Protein AF-A0AAT9IMY3-F1 (afdb_monomer)

Sequence (354 aa):
MNPATHTSHHVHSYEQMKASASAGRPRSQDSQAGRISSILRAYGRRIRPTFVGMPQAEGILPMTPVPNLRQDERMTASDCDARLVEVAAQLSVVASEKFVTARKAAVKDAEDADLAAAIAALRKPVVGAWVVNLLAAHDPRALEPAVELADEFRQAVDAGDARALAELASRRRSILKDLTDRAVALAAERGVEPSATARAAVERTLDAALRDPDAAAAVASARLLRPIEATGMDAPDLDGAVSGPFDLGSRVPEETDDLAERRAARDAARAAAEARRHAESAERELERVEERLAAARQRAVALEERLAELERERAKLGSDAETVQREVEDLSDQRTTSRDAARRARTAADRAAT

Foldseek 3Di:
DDDDDDDDDPPVVPVVVVVVPDDDDDDDDDDVLNVVVVVLVVQQPPDDDDDDDDDDDDDDDDDDDDDDPPPVPPQPPVNLQVVLLNLLLVLLQDPQVCSVVSLVVVLVVDPDPVSSVLSNPWDHADLLLNLLLLCLHPPVVLLPLLLVLQVQLVVCVVVVPPPSNVVSVVVLVVSLVVSLVVSQVSCVVVVDRDDPVSSVLNSQLSSLSSHHNLSSVQSNSSFARGRWHDDDNDRIPCVVGGTGDDDRPPPDPPPPVVVVVVVVVVVVVVVVVVVVVVVVVVVVVVVVVVVVVVVVVVVVVVVVVVVVVVVVVVVVVVVVVVVVVVVVVVVVVVVVVVVVVVVVVVVVVVVVVD

Structure (mmCIF, N/CA/C/O backbone):
data_AF-A0AAT9IMY3-F1
#
_entry.id   AF-A0AAT9IMY3-F1
#
loop_
_atom_site.group_PDB
_atom_site.id
_atom_site.type_symbol
_atom_site.label_atom_id
_atom_site.label_alt_id
_atom_site.label_comp_id
_atom_site.label_asym_id
_atom_site.label_entity_id
_atom_site.label_seq_id
_atom_site.pdbx_PDB_ins_code
_atom_site.Cartn_x
_atom_site.Cartn_y
_atom_site.Cartn_z
_atom_site.occupancy
_atom_site.B_iso_or_equiv
_atom_site.auth_seq_id
_atom_site.auth_comp_id
_atom_site.auth_asym_id
_atom_site.auth_atom_id
_atom_site.pdbx_PDB_model_num
ATOM 1 N N . MET A 1 1 ? -33.300 32.659 45.554 1.00 39.22 1 MET A N 1
ATOM 2 C CA . MET A 1 1 ? -31.942 32.735 44.977 1.00 39.22 1 MET A CA 1
ATOM 3 C C . MET A 1 1 ? -31.975 32.071 43.610 1.00 39.22 1 MET A C 1
ATOM 5 O O . MET A 1 1 ? -32.218 30.877 43.549 1.00 39.22 1 MET A O 1
ATOM 9 N N . ASN A 1 2 ? -31.815 32.847 42.541 1.00 42.19 2 ASN A N 1
ATOM 10 C CA . ASN A 1 2 ? -31.517 32.340 41.195 1.00 42.19 2 ASN A CA 1
ATOM 11 C C . ASN A 1 2 ? -29.976 32.235 41.079 1.00 42.19 2 ASN A C 1
ATOM 13 O O . ASN A 1 2 ? -29.298 32.989 41.785 1.00 42.19 2 ASN A O 1
ATOM 17 N N . PRO A 1 3 ? -29.416 31.359 40.225 1.00 45.50 3 PRO A N 1
ATOM 18 C CA . PRO A 1 3 ? -29.269 31.797 38.841 1.00 45.50 3 PRO A CA 1
ATOM 19 C C . PRO A 1 3 ? -29.499 30.716 37.775 1.00 45.50 3 PRO A C 1
ATOM 21 O O . PRO A 1 3 ? -29.096 29.560 37.885 1.00 45.50 3 PRO A O 1
ATOM 24 N N . ALA A 1 4 ? -30.103 31.193 36.692 1.00 43.97 4 ALA A N 1
ATOM 25 C CA . ALA A 1 4 ? -30.146 30.605 35.370 1.00 43.97 4 ALA A CA 1
ATOM 26 C C . ALA A 1 4 ? -28.817 30.798 34.608 1.00 43.97 4 ALA A C 1
ATOM 28 O O . ALA A 1 4 ? -27.965 31.587 35.015 1.00 43.97 4 ALA A O 1
ATOM 29 N N . THR A 1 5 ? -28.771 30.180 33.420 1.00 47.47 5 THR A N 1
ATOM 30 C CA . THR A 1 5 ? -27.878 30.389 32.256 1.00 47.47 5 THR A CA 1
ATOM 31 C C . THR A 1 5 ? -26.737 29.379 32.094 1.00 47.47 5 THR A C 1
ATOM 33 O O . THR A 1 5 ? -25.683 29.518 32.696 1.00 47.47 5 THR A O 1
ATOM 36 N N . HIS A 1 6 ? -26.936 28.391 31.210 1.00 37.84 6 HIS A N 1
ATOM 37 C CA . HIS A 1 6 ? -26.020 28.050 30.103 1.00 37.84 6 HIS A CA 1
ATOM 38 C C . HIS A 1 6 ? -26.628 26.914 29.259 1.00 37.84 6 HIS A C 1
ATOM 40 O O . HIS A 1 6 ? -26.330 25.734 29.409 1.00 37.84 6 HIS A O 1
ATOM 46 N N . THR A 1 7 ? -27.533 27.274 28.352 1.00 46.16 7 THR A N 1
ATOM 47 C CA . THR A 1 7 ? -27.992 26.394 27.268 1.00 46.16 7 THR A CA 1
ATOM 48 C C . THR A 1 7 ? -28.156 27.254 26.029 1.00 46.16 7 THR A C 1
ATOM 50 O O . THR A 1 7 ? -29.259 27.668 25.705 1.00 46.16 7 THR A O 1
ATOM 53 N N . SER A 1 8 ? -27.043 27.618 25.392 1.00 44.44 8 SER A N 1
ATOM 54 C CA . SER A 1 8 ? -27.051 28.143 24.022 1.00 44.44 8 SER A CA 1
ATOM 55 C C . SER A 1 8 ? -25.619 28.271 23.500 1.00 44.44 8 SER A C 1
ATOM 57 O O . SER A 1 8 ? -25.039 29.343 23.573 1.00 44.44 8 SER A O 1
ATOM 59 N N . HIS A 1 9 ? -24.999 27.181 23.033 1.00 40.53 9 HIS A N 1
ATOM 60 C CA . HIS A 1 9 ? -23.757 27.291 22.241 1.00 40.53 9 HIS A CA 1
ATOM 61 C C . HIS A 1 9 ? -23.480 26.116 21.285 1.00 40.53 9 HIS A C 1
ATOM 63 O O . HIS A 1 9 ? -22.360 25.970 20.803 1.00 40.53 9 HIS A O 1
ATOM 69 N N . HIS A 1 10 ? -24.477 25.283 20.958 1.00 42.88 10 HIS A N 1
ATOM 70 C CA . HIS A 1 10 ? -24.243 24.105 20.103 1.00 42.88 10 HIS A CA 1
ATOM 71 C C . HIS A 1 10 ? -25.095 23.991 18.837 1.00 42.88 10 HIS A C 1
ATOM 73 O O . HIS A 1 10 ? -24.934 23.041 18.083 1.00 42.88 10 HIS A O 1
ATOM 79 N N . VAL A 1 11 ? -25.937 24.984 18.538 1.00 42.88 11 VAL A N 1
ATOM 80 C CA . VAL A 1 11 ? -26.778 24.960 17.324 1.00 42.88 11 VAL A CA 1
ATOM 81 C C . VAL A 1 11 ? -26.262 25.911 16.232 1.00 42.88 11 VAL A C 1
ATOM 83 O O . VAL A 1 11 ? -26.587 25.745 15.063 1.00 42.88 11 VAL A O 1
ATOM 86 N N . HIS A 1 12 ? -25.372 26.855 16.557 1.00 37.91 12 HIS A N 1
ATOM 87 C CA . HIS A 1 12 ? -24.896 27.857 15.589 1.00 37.91 12 HIS A CA 1
ATOM 88 C C . HIS A 1 12 ? -23.704 27.414 14.721 1.00 37.91 12 HIS A C 1
ATOM 90 O O . HIS A 1 12 ? -23.358 28.105 13.769 1.00 37.91 12 HIS A O 1
ATOM 96 N N . SER A 1 13 ? -23.095 26.254 15.002 1.00 41.94 13 SER A N 1
ATOM 97 C CA . SER A 1 13 ? -21.952 25.749 14.218 1.00 41.94 13 SER A CA 1
ATOM 98 C C . SER A 1 13 ? -22.354 24.822 13.064 1.00 41.94 13 SER A C 1
ATOM 100 O O . SER A 1 13 ? -21.526 24.539 12.201 1.00 41.94 13 SER A O 1
ATOM 102 N N . TYR A 1 14 ? -23.603 24.343 13.026 1.00 38.88 14 TYR A N 1
ATOM 103 C CA . TYR A 1 14 ? -24.057 23.376 12.015 1.00 38.88 14 TYR A CA 1
ATOM 104 C C . TYR A 1 14 ? -24.645 24.043 10.757 1.00 38.88 14 TYR A C 1
ATOM 106 O O . TYR A 1 14 ? -24.582 23.481 9.666 1.00 38.88 14 TYR A O 1
ATOM 114 N N . GLU A 1 15 ? -25.156 25.270 10.884 1.00 35.97 15 GLU A N 1
ATOM 115 C CA . GLU A 1 15 ? -25.716 26.050 9.767 1.00 35.97 15 GLU A CA 1
ATOM 116 C C . GLU A 1 15 ? -24.623 26.739 8.927 1.00 35.97 15 GLU A C 1
ATOM 118 O O . GLU A 1 15 ? -24.754 26.841 7.708 1.00 35.97 15 GLU A O 1
ATOM 123 N N . GLN A 1 16 ? -23.481 27.106 9.527 1.00 38.62 16 GLN A N 1
ATOM 124 C CA . GLN A 1 16 ? -22.340 27.664 8.783 1.00 38.62 16 GLN A CA 1
ATOM 125 C C . GLN A 1 16 ? -21.557 26.618 7.974 1.00 38.62 16 GLN A C 1
ATOM 127 O O . GLN A 1 16 ? -20.846 26.979 7.040 1.00 38.62 16 GLN A O 1
ATOM 132 N N . MET A 1 17 ? -21.728 25.323 8.260 1.00 35.97 17 MET A N 1
ATOM 133 C CA . MET A 1 17 ? -21.052 24.248 7.522 1.00 35.97 17 MET A CA 1
ATOM 134 C C . MET A 1 17 ? -21.868 23.732 6.318 1.00 35.97 17 MET A C 1
ATOM 136 O O . MET A 1 17 ? -21.324 23.053 5.451 1.00 35.97 17 MET A O 1
ATOM 140 N N . LYS A 1 18 ? -23.157 24.098 6.205 1.00 35.50 18 LYS A N 1
ATOM 141 C CA . LYS A 1 18 ? -24.006 23.769 5.041 1.00 35.50 18 LYS A CA 1
ATOM 142 C C . LYS A 1 18 ? -23.945 24.799 3.907 1.00 35.50 18 LYS A C 1
ATOM 144 O O . LYS A 1 18 ? -24.299 24.463 2.780 1.00 35.50 18 LYS A O 1
ATOM 149 N N . ALA A 1 19 ? -23.469 26.018 4.165 1.00 33.59 19 ALA A N 1
ATOM 150 C CA . ALA A 1 19 ? -23.464 27.102 3.177 1.00 33.59 19 ALA A CA 1
ATOM 151 C C . ALA A 1 19 ? -22.246 27.114 2.226 1.00 33.59 19 ALA A C 1
ATOM 153 O O . ALA A 1 19 ? -22.271 27.830 1.229 1.00 33.59 19 ALA A O 1
ATOM 154 N N . SER A 1 20 ? -21.224 26.284 2.460 1.00 33.75 20 SER A N 1
ATOM 155 C CA . SER A 1 20 ? -20.056 26.170 1.560 1.00 33.75 20 SER A CA 1
ATOM 156 C C . SER A 1 20 ? -20.134 24.981 0.590 1.00 33.75 20 SER A C 1
ATOM 158 O O . SER A 1 20 ? -19.195 24.724 -0.155 1.00 33.75 20 SER A O 1
ATOM 160 N N . ALA A 1 21 ? -21.262 24.261 0.556 1.00 33.28 21 ALA A N 1
ATOM 161 C CA . ALA A 1 21 ? -21.459 23.054 -0.257 1.00 33.28 21 ALA A CA 1
ATOM 162 C C . ALA A 1 21 ? -22.000 23.317 -1.682 1.00 33.28 21 ALA A C 1
ATOM 164 O O . ALA A 1 21 ? -22.589 22.429 -2.296 1.00 33.28 21 ALA A O 1
ATOM 165 N N . SER A 1 22 ? -21.827 24.523 -2.231 1.00 35.91 22 SER A N 1
ATOM 166 C CA . SER A 1 22 ? -22.349 24.868 -3.560 1.00 35.91 22 SER A CA 1
ATOM 167 C C . SER A 1 22 ? -21.416 25.793 -4.339 1.00 35.91 22 SER A C 1
ATOM 169 O O . SER A 1 22 ? -21.739 26.957 -4.561 1.00 35.91 22 SER A O 1
ATOM 171 N N . ALA A 1 23 ? -20.286 25.275 -4.818 1.00 32.59 23 ALA A N 1
ATOM 172 C CA . ALA A 1 23 ? -19.635 25.804 -6.015 1.00 32.59 23 ALA A CA 1
ATOM 173 C C . ALA A 1 23 ? -18.599 24.810 -6.555 1.00 32.59 23 ALA A C 1
ATOM 175 O O . ALA A 1 23 ? -17.728 24.358 -5.824 1.00 32.59 23 ALA A O 1
ATOM 176 N N . GLY A 1 24 ? -18.677 24.524 -7.856 1.00 27.34 24 GLY A N 1
ATOM 177 C CA . GLY A 1 24 ? -17.561 23.974 -8.626 1.00 27.34 24 GLY A CA 1
ATOM 178 C C . GLY A 1 24 ? -17.546 22.456 -8.785 1.00 27.34 24 GLY A C 1
ATOM 179 O O . GLY A 1 24 ? -16.854 21.747 -8.069 1.00 27.34 24 GLY A O 1
ATOM 180 N N . ARG A 1 25 ? -18.223 21.950 -9.823 1.00 41.44 25 ARG A N 1
ATOM 181 C CA . ARG A 1 25 ? -17.754 20.734 -10.509 1.00 41.44 25 ARG A CA 1
ATOM 182 C C . ARG A 1 25 ? -16.473 21.089 -11.275 1.00 41.44 25 ARG A C 1
ATOM 184 O O . ARG A 1 25 ? -16.584 21.927 -12.171 1.00 41.44 25 ARG A O 1
ATOM 191 N N . PRO A 1 26 ? -15.332 20.406 -11.087 1.00 32.12 26 PRO A N 1
ATOM 192 C CA . PRO A 1 26 ? -14.299 20.375 -12.102 1.00 32.12 26 PRO A CA 1
ATOM 193 C C . PRO A 1 26 ? -14.524 19.152 -12.995 1.00 32.12 26 PRO A C 1
ATOM 195 O O . PRO A 1 26 ? -14.463 17.997 -12.572 1.00 32.12 26 PRO A O 1
ATOM 198 N N . ARG A 1 27 ? -14.804 19.425 -14.270 1.00 33.38 27 ARG A N 1
ATOM 199 C CA . ARG A 1 27 ? -14.45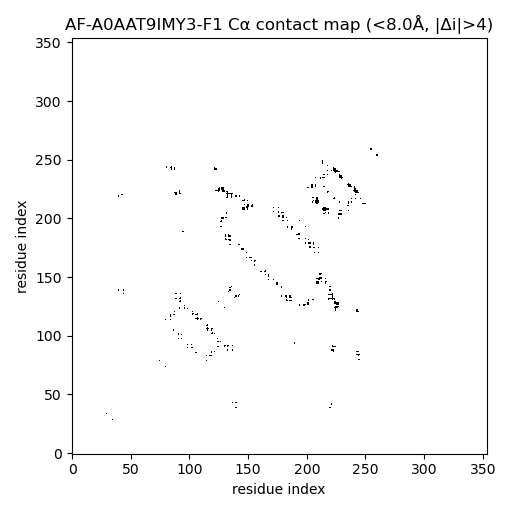0 18.518 -15.361 1.00 33.38 27 ARG A CA 1
ATOM 200 C C . ARG A 1 27 ? -12.928 18.570 -15.511 1.00 33.38 27 ARG A C 1
ATOM 202 O O . ARG A 1 27 ? -12.431 19.595 -15.950 1.00 33.38 27 ARG A O 1
ATOM 209 N N . SER A 1 28 ? -12.235 17.474 -15.238 1.00 33.75 28 SER A N 1
ATOM 210 C CA . SER A 1 28 ? -11.290 16.855 -16.181 1.00 33.75 28 SER A CA 1
ATOM 211 C C . SER A 1 28 ? -10.711 15.597 -15.535 1.00 33.75 28 SER A C 1
ATOM 213 O O . SER A 1 28 ? -9.995 15.612 -14.538 1.00 33.75 28 SER A O 1
ATOM 215 N N . GLN A 1 29 ? -11.103 14.458 -16.093 1.00 36.66 29 GLN A N 1
ATOM 216 C CA . GLN A 1 29 ? -10.396 13.209 -15.890 1.00 36.66 29 GLN A CA 1
ATOM 217 C C . GLN A 1 29 ? -9.099 13.302 -16.690 1.00 36.66 29 GLN A C 1
ATOM 219 O O . GLN A 1 29 ? -9.157 13.213 -17.905 1.00 36.66 29 GLN A O 1
ATOM 224 N N . ASP A 1 30 ? -7.961 13.463 -16.020 1.00 37.22 30 ASP A N 1
ATOM 225 C CA . ASP A 1 30 ? -6.671 12.993 -16.535 1.00 37.22 30 ASP A CA 1
ATOM 226 C C . ASP A 1 30 ? -5.782 12.560 -15.357 1.00 37.22 30 ASP A C 1
ATOM 228 O O . ASP A 1 30 ? -5.052 13.321 -14.710 1.00 37.22 30 ASP A O 1
ATOM 232 N N . SER A 1 31 ? -5.937 11.278 -15.016 1.00 36.94 31 SER A N 1
ATOM 233 C CA . SER A 1 31 ? -5.169 10.572 -13.990 1.00 36.94 31 SER A CA 1
ATOM 234 C C . SER A 1 31 ? -3.700 10.462 -14.410 1.00 36.94 31 SER A C 1
ATOM 236 O O . SER A 1 31 ? -3.398 10.297 -15.585 1.00 36.94 31 SER A O 1
ATOM 238 N N . GLN A 1 32 ? -2.767 10.509 -13.459 1.00 34.81 32 GLN A N 1
ATOM 239 C CA . GLN A 1 32 ? -1.326 10.292 -13.686 1.00 34.81 32 GLN A CA 1
ATOM 240 C C . GLN A 1 32 ? -1.020 8.874 -14.197 1.00 34.81 32 GLN A C 1
ATOM 242 O O . GLN A 1 32 ? -0.079 8.684 -14.964 1.00 34.81 32 GLN A O 1
ATOM 247 N N . ALA A 1 33 ? -1.895 7.909 -13.886 1.00 31.69 33 ALA A N 1
ATOM 248 C CA . ALA A 1 33 ? -1.920 6.606 -14.548 1.00 31.69 33 ALA A CA 1
ATOM 249 C C . ALA A 1 33 ? -2.148 6.755 -16.061 1.00 31.69 33 ALA A C 1
ATOM 251 O O . ALA A 1 33 ? -1.599 6.000 -16.844 1.00 31.69 33 ALA A O 1
ATOM 252 N N . GLY A 1 34 ? -2.877 7.789 -16.488 1.00 29.91 34 GLY A N 1
ATOM 253 C CA . GLY A 1 34 ? -3.024 8.225 -17.874 1.00 29.91 34 GLY A CA 1
ATOM 254 C C . GLY A 1 34 ? -1.784 8.899 -18.467 1.00 29.91 34 GLY A C 1
ATOM 255 O O . GLY A 1 34 ? -1.684 8.905 -19.684 1.00 29.91 34 GLY A O 1
ATOM 256 N N . ARG A 1 35 ? -0.827 9.393 -17.659 1.00 38.12 35 ARG A N 1
ATOM 257 C CA . ARG A 1 35 ? 0.447 9.988 -18.122 1.00 38.12 35 ARG A CA 1
ATOM 258 C C . ARG A 1 35 ? 1.588 8.970 -18.218 1.00 38.12 35 ARG A C 1
ATOM 260 O O . ARG A 1 35 ? 2.345 8.997 -19.173 1.00 38.12 35 ARG A O 1
ATOM 267 N N . ILE A 1 36 ? 1.667 7.990 -17.320 1.00 41.28 36 ILE A N 1
ATOM 268 C CA . ILE A 1 36 ? 2.566 6.838 -17.525 1.00 41.28 36 ILE A CA 1
ATOM 269 C C . ILE A 1 36 ? 1.965 5.885 -18.568 1.00 41.28 36 ILE A C 1
ATOM 271 O O . ILE A 1 36 ? 2.673 5.412 -19.452 1.00 41.28 36 ILE A O 1
ATOM 275 N N . SER A 1 37 ? 0.636 5.715 -18.583 1.00 35.47 37 SER A N 1
ATOM 276 C CA . SER A 1 37 ? -0.059 5.113 -19.726 1.00 35.47 37 SER A CA 1
ATOM 277 C C . SER A 1 37 ? 0.046 5.995 -20.973 1.00 35.47 37 SER A C 1
ATOM 279 O O . SER A 1 37 ? -0.038 5.436 -22.054 1.00 35.47 37 SER A O 1
ATOM 281 N N . SER A 1 38 ? 0.277 7.318 -20.898 1.00 35.28 38 SER A N 1
ATOM 282 C CA . SER A 1 38 ? 0.595 8.127 -22.089 1.00 35.28 38 SER A CA 1
ATOM 283 C C . SER A 1 38 ? 2.041 7.953 -22.526 1.00 35.28 38 SER A C 1
ATOM 285 O O . SER A 1 38 ? 2.253 7.904 -23.725 1.00 35.28 38 SER A O 1
ATOM 287 N N . ILE A 1 39 ? 3.002 7.752 -21.620 1.00 43.19 39 ILE A N 1
ATOM 288 C CA . ILE A 1 39 ? 4.382 7.356 -21.945 1.00 43.19 39 ILE A CA 1
ATOM 289 C C . ILE A 1 39 ? 4.361 5.979 -22.632 1.00 43.19 39 ILE A C 1
ATOM 291 O O . ILE A 1 39 ? 4.788 5.852 -23.776 1.00 43.19 39 ILE A O 1
ATOM 295 N N . LEU A 1 40 ? 3.718 4.969 -22.037 1.00 42.22 40 LEU A N 1
ATOM 296 C CA . LEU A 1 40 ? 3.563 3.638 -22.643 1.00 42.22 40 LEU A CA 1
ATOM 297 C C . LEU A 1 40 ? 2.720 3.659 -23.942 1.00 42.22 40 LEU A C 1
ATOM 299 O O . LEU A 1 40 ? 2.978 2.887 -24.865 1.00 42.22 40 LEU A O 1
ATOM 303 N N . ARG A 1 41 ? 1.738 4.567 -24.079 1.00 41.41 41 ARG A N 1
ATOM 304 C CA . ARG A 1 41 ? 0.896 4.728 -25.289 1.00 41.41 41 ARG A CA 1
ATOM 305 C C . ARG A 1 41 ? 1.549 5.591 -26.372 1.00 41.41 41 ARG A C 1
ATOM 307 O O . ARG A 1 41 ? 1.228 5.385 -27.542 1.00 41.41 41 ARG A O 1
ATOM 314 N N . ALA A 1 42 ? 2.457 6.497 -26.011 1.00 41.81 42 ALA A N 1
ATOM 315 C CA . ALA A 1 42 ? 3.281 7.281 -26.928 1.00 41.81 42 ALA A CA 1
ATOM 316 C C . ALA A 1 42 ? 4.376 6.409 -27.553 1.00 41.81 42 ALA A C 1
ATOM 318 O O . ALA A 1 42 ? 4.591 6.497 -28.759 1.00 41.81 42 ALA A O 1
ATOM 319 N N . TYR A 1 43 ? 4.977 5.493 -26.783 1.00 44.25 43 TYR A N 1
ATOM 320 C CA . TYR A 1 43 ? 6.029 4.602 -27.285 1.00 44.25 43 TYR A CA 1
ATOM 321 C C . TYR A 1 43 ? 5.505 3.282 -27.893 1.00 44.25 43 TYR A C 1
ATOM 323 O O . TYR A 1 43 ? 6.144 2.722 -28.779 1.00 44.25 43 TYR A O 1
ATOM 331 N N . GLY A 1 44 ? 4.309 2.805 -27.516 1.00 36.81 44 GLY A N 1
ATOM 332 C CA . GLY A 1 44 ? 3.759 1.524 -27.994 1.00 36.81 44 GLY A CA 1
ATOM 333 C C . GLY A 1 44 ? 2.935 1.548 -29.296 1.00 36.81 44 GLY A C 1
ATOM 334 O O . GLY A 1 44 ? 2.596 0.485 -29.814 1.00 36.81 44 GLY A O 1
ATOM 335 N N . ARG A 1 45 ? 2.559 2.715 -29.851 1.00 35.06 45 ARG A N 1
ATOM 336 C CA . ARG A 1 45 ? 1.619 2.785 -31.002 1.00 35.06 45 ARG A CA 1
ATOM 337 C C . ARG A 1 45 ? 2.237 2.960 -32.391 1.00 35.06 45 ARG A C 1
ATOM 339 O O . ARG A 1 45 ? 1.479 2.980 -33.362 1.00 35.06 45 ARG A O 1
ATOM 346 N N . ARG A 1 46 ? 3.561 3.055 -32.533 1.00 36.47 46 ARG A N 1
ATOM 347 C CA . ARG A 1 46 ? 4.183 3.380 -33.832 1.00 36.47 46 ARG A CA 1
ATOM 348 C C . ARG A 1 46 ? 5.357 2.475 -34.220 1.00 36.47 46 ARG A C 1
ATOM 350 O O . ARG A 1 46 ? 6.331 2.936 -34.791 1.00 36.47 46 ARG A O 1
ATOM 357 N N . ILE A 1 47 ? 5.242 1.168 -33.987 1.00 36.38 47 ILE A N 1
ATOM 358 C CA . ILE A 1 47 ? 6.114 0.181 -34.644 1.00 36.38 47 ILE A CA 1
ATOM 359 C C . ILE A 1 47 ? 5.231 -0.776 -35.449 1.00 36.38 47 ILE A C 1
ATOM 361 O O . ILE A 1 47 ? 4.842 -1.848 -34.997 1.00 36.38 47 ILE A O 1
ATOM 365 N N . ARG A 1 48 ? 4.860 -0.349 -36.661 1.00 26.77 48 ARG A N 1
ATOM 366 C CA . ARG A 1 48 ? 4.411 -1.248 -37.733 1.00 26.77 48 ARG A CA 1
ATOM 367 C C . ARG A 1 48 ? 5.494 -1.252 -38.811 1.00 26.77 48 ARG A C 1
ATOM 369 O O . ARG A 1 48 ? 5.843 -0.168 -39.272 1.00 26.77 48 ARG A O 1
ATOM 376 N N . PRO A 1 49 ? 5.995 -2.410 -39.263 1.00 29.61 49 PRO A N 1
ATOM 377 C CA . PRO A 1 49 ? 6.832 -2.448 -40.448 1.00 29.61 49 PRO A CA 1
ATOM 378 C C . PRO A 1 49 ? 5.919 -2.324 -41.674 1.00 29.61 49 PRO A C 1
ATOM 380 O O . PRO A 1 49 ? 5.188 -3.255 -42.009 1.00 29.61 49 PRO A O 1
ATOM 383 N N . THR A 1 50 ? 5.910 -1.168 -42.336 1.00 31.84 50 THR A N 1
ATOM 384 C CA . THR A 1 50 ? 5.335 -1.054 -43.682 1.00 31.84 50 THR A CA 1
ATOM 385 C C . THR A 1 50 ? 6.363 -1.519 -44.702 1.00 31.84 50 THR A C 1
ATOM 387 O O . THR A 1 50 ? 7.362 -0.851 -44.951 1.00 31.84 50 THR A O 1
ATOM 390 N N . PHE A 1 51 ? 6.089 -2.676 -45.293 1.00 30.67 51 PHE A N 1
ATOM 391 C CA . PHE A 1 51 ? 6.654 -3.125 -46.558 1.00 30.67 51 PHE A CA 1
ATOM 392 C C . PHE A 1 51 ? 5.547 -3.064 -47.626 1.00 30.67 51 PHE A C 1
ATOM 394 O O . PHE A 1 51 ? 4.381 -3.254 -47.280 1.00 30.67 51 PHE A O 1
ATOM 401 N N . VAL A 1 52 ? 5.954 -2.864 -48.890 1.00 31.73 52 VAL A N 1
ATOM 402 C CA . VAL A 1 52 ? 5.226 -2.980 -50.182 1.00 31.73 52 VAL A CA 1
ATOM 403 C C . VAL A 1 52 ? 5.073 -1.663 -50.977 1.00 31.73 52 VAL A C 1
ATOM 405 O O . VAL A 1 52 ? 4.256 -0.813 -50.651 1.00 31.73 52 VAL A O 1
ATOM 408 N N . GLY A 1 53 ? 5.832 -1.577 -52.083 1.00 27.95 53 GLY A N 1
ATOM 409 C CA . GLY A 1 53 ? 5.294 -1.501 -53.457 1.00 27.95 53 GLY A CA 1
ATOM 410 C C . GLY A 1 53 ? 4.774 -0.165 -54.013 1.00 27.95 53 GLY A C 1
ATOM 411 O O . GLY A 1 53 ? 3.635 0.212 -53.784 1.00 27.95 53 GLY A O 1
ATOM 412 N N . MET A 1 54 ? 5.576 0.461 -54.877 1.00 26.84 54 MET A N 1
ATOM 413 C CA . MET A 1 54 ? 5.167 1.353 -55.989 1.00 26.84 54 MET A CA 1
ATOM 414 C C . MET A 1 54 ? 4.929 0.505 -57.276 1.00 26.84 54 MET A C 1
ATOM 416 O O . MET A 1 54 ? 5.368 -0.652 -57.240 1.00 26.84 54 MET A O 1
ATOM 420 N N . PRO A 1 55 ? 4.391 1.002 -58.434 1.00 51.34 55 PRO A N 1
ATOM 421 C CA . PRO A 1 55 ? 4.077 2.401 -58.837 1.00 51.34 55 PRO A CA 1
ATOM 422 C C . PRO A 1 55 ? 2.794 2.634 -59.728 1.00 51.34 55 PRO A C 1
ATOM 424 O O . PRO A 1 55 ? 2.099 1.693 -60.099 1.00 51.34 55 PRO A O 1
ATOM 427 N N . GLN A 1 56 ? 2.635 3.903 -60.181 1.00 29.50 56 GLN A N 1
ATOM 428 C CA . GLN A 1 56 ? 1.927 4.470 -61.378 1.00 29.50 56 GLN A CA 1
ATOM 429 C C . GLN A 1 56 ? 0.413 4.800 -61.235 1.00 29.50 56 GLN A C 1
ATOM 431 O O . GLN A 1 56 ? -0.303 4.044 -60.601 1.00 29.50 56 GLN A O 1
ATOM 436 N N . ALA A 1 57 ? -0.186 5.888 -61.763 1.00 31.58 57 ALA A N 1
ATOM 437 C CA . ALA A 1 57 ? 0.181 6.902 -62.768 1.00 31.58 57 ALA A CA 1
ATOM 438 C C . ALA A 1 57 ? -0.646 8.220 -62.616 1.00 31.58 57 ALA A C 1
ATOM 440 O O . ALA A 1 57 ? -1.765 8.192 -62.116 1.00 31.58 57 ALA A O 1
ATOM 441 N N . GLU A 1 58 ? -0.054 9.326 -63.093 1.00 29.19 58 GLU A N 1
ATOM 442 C CA . GLU A 1 58 ? -0.580 10.517 -63.812 1.00 29.19 58 GLU A CA 1
ATOM 443 C C . GLU A 1 58 ? -1.900 11.249 -63.455 1.00 29.19 58 GLU A C 1
ATOM 445 O O . GLU A 1 58 ? -2.997 10.701 -63.475 1.00 29.19 58 GLU A O 1
ATOM 450 N N . GLY A 1 59 ? -1.778 12.582 -63.325 1.00 33.22 59 GLY A N 1
ATOM 451 C CA . GLY A 1 59 ? -2.866 13.566 -63.417 1.00 33.22 59 GLY A CA 1
ATOM 452 C C . GLY A 1 59 ? -2.392 14.983 -63.059 1.00 33.22 59 GLY A C 1
ATOM 453 O O . GLY A 1 59 ? -2.149 15.284 -61.897 1.00 33.22 59 GLY A O 1
ATOM 454 N N . ILE A 1 60 ? -2.215 15.840 -64.066 1.00 35.12 60 ILE A N 1
ATOM 455 C CA . ILE A 1 60 ? -1.507 17.134 -64.035 1.00 35.12 60 ILE A CA 1
ATOM 456 C C . ILE A 1 60 ? -2.496 18.332 -64.110 1.00 35.12 60 ILE A C 1
ATOM 458 O O . ILE A 1 60 ? -3.347 18.346 -64.994 1.00 35.12 60 ILE A O 1
ATOM 462 N N . LEU A 1 61 ? -2.257 19.354 -63.253 1.00 32.84 61 LEU A N 1
ATOM 463 C CA . LEU A 1 61 ? -2.629 20.807 -63.267 1.00 32.84 61 LEU A CA 1
ATOM 464 C C . LEU A 1 61 ? -4.010 21.308 -62.749 1.00 32.84 61 LEU A C 1
ATOM 466 O O . LEU A 1 61 ? -4.998 20.595 -62.885 1.00 32.84 61 LEU A O 1
ATOM 470 N N . PRO A 1 62 ? -4.139 22.597 -62.310 1.00 45.12 62 PRO A N 1
ATOM 471 C CA . PRO A 1 62 ? -3.122 23.574 -61.874 1.00 45.12 62 PRO A CA 1
ATOM 472 C C . PRO A 1 62 ? -3.388 24.270 -60.512 1.00 45.12 62 PRO A C 1
ATOM 474 O O . PRO A 1 62 ? -4.480 24.285 -59.954 1.00 45.12 62 PRO A O 1
ATOM 477 N N . MET A 1 63 ? -2.314 24.908 -60.043 1.00 32.81 63 MET A N 1
ATOM 478 C CA . MET A 1 63 ? -2.133 25.736 -58.848 1.00 32.81 63 MET A CA 1
ATOM 479 C C . MET A 1 63 ? -3.026 26.986 -58.760 1.00 32.81 63 MET A C 1
ATOM 481 O O . MET A 1 63 ? -3.105 27.772 -59.703 1.00 32.81 63 MET A O 1
ATOM 485 N N . THR A 1 64 ? -3.528 27.258 -57.553 1.00 42.41 64 THR A N 1
ATOM 486 C CA . THR A 1 64 ? -3.858 28.609 -57.060 1.00 42.41 64 THR A CA 1
ATOM 487 C C . THR A 1 64 ? -2.869 28.997 -55.953 1.00 42.41 64 THR A C 1
ATOM 489 O O . THR A 1 64 ? -2.562 28.148 -55.114 1.00 42.41 64 THR A O 1
ATOM 492 N N . PRO A 1 65 ? -2.356 30.241 -55.911 1.00 38.03 65 PRO A N 1
ATOM 493 C CA . PRO A 1 65 ? -1.297 30.623 -54.984 1.00 38.03 65 PRO A CA 1
ATOM 494 C C . PRO A 1 65 ? -1.875 30.865 -53.585 1.00 38.03 65 PRO A C 1
ATOM 496 O O . PRO A 1 65 ? -2.593 31.837 -53.355 1.00 38.03 65 PRO A O 1
ATOM 499 N N . VAL A 1 66 ? -1.554 29.978 -52.644 1.00 44.06 66 VAL A N 1
ATOM 500 C CA . VAL A 1 66 ? -1.783 30.216 -51.213 1.00 44.06 66 VAL A CA 1
ATOM 501 C C . VAL A 1 66 ? -0.635 31.091 -50.691 1.00 44.06 66 VAL A C 1
ATOM 503 O O . VAL A 1 66 ? 0.517 30.858 -51.072 1.00 44.06 66 VAL A O 1
ATOM 506 N N . PRO A 1 67 ? -0.904 32.119 -49.865 1.00 38.09 67 PRO A N 1
ATOM 507 C CA . PRO A 1 67 ? 0.122 33.033 -49.392 1.00 38.09 67 PRO A CA 1
ATOM 508 C C . PRO A 1 67 ? 1.182 32.308 -48.566 1.00 38.09 67 PRO A C 1
ATOM 510 O O . PRO A 1 67 ? 0.892 31.451 -47.737 1.00 38.09 67 PRO A O 1
ATOM 513 N N . ASN A 1 68 ? 2.415 32.714 -48.825 1.00 41.62 68 ASN A N 1
ATOM 514 C CA . ASN A 1 68 ? 3.668 32.223 -48.285 1.00 41.62 68 ASN A CA 1
ATOM 515 C C . ASN A 1 68 ? 3.693 32.275 -46.742 1.00 41.62 68 ASN A C 1
ATOM 517 O O . ASN A 1 68 ? 4.101 33.277 -46.158 1.00 41.62 68 ASN A O 1
ATOM 521 N N . LEU A 1 69 ? 3.302 31.188 -46.075 1.00 38.34 69 LEU A N 1
ATOM 522 C CA . LEU A 1 69 ? 3.826 30.867 -44.751 1.00 38.34 69 LEU A CA 1
ATOM 523 C C . LEU A 1 69 ? 5.121 30.096 -44.984 1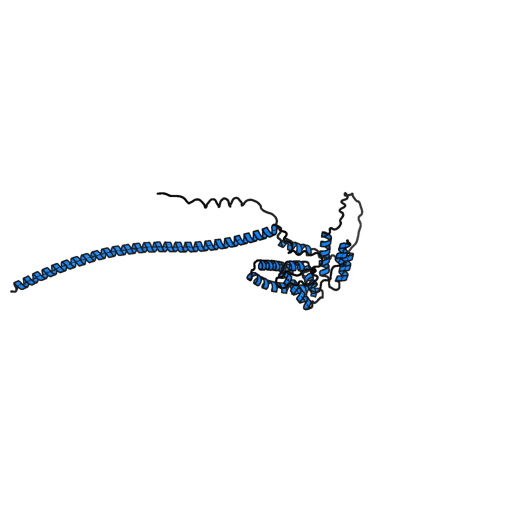.00 38.34 69 LEU A C 1
ATOM 525 O O . LEU A 1 69 ? 5.139 28.870 -45.019 1.00 38.34 69 LEU A O 1
ATOM 529 N N . ARG A 1 70 ? 6.218 30.840 -45.148 1.00 38.09 70 ARG A N 1
ATOM 530 C CA . ARG A 1 70 ? 7.531 30.332 -44.757 1.00 38.09 70 ARG A CA 1
ATOM 531 C C . ARG A 1 70 ? 7.472 30.090 -43.250 1.00 38.09 70 ARG A C 1
ATOM 533 O O . ARG A 1 70 ? 7.827 30.961 -42.463 1.00 38.09 70 ARG A O 1
ATOM 540 N N . GLN A 1 71 ? 6.944 28.939 -42.854 1.00 42.97 71 GLN A N 1
ATOM 541 C CA . GLN A 1 71 ? 7.451 28.287 -41.666 1.00 42.97 71 GLN A CA 1
ATOM 542 C C . GLN A 1 71 ? 8.848 27.839 -42.073 1.00 42.97 71 GLN A C 1
ATOM 544 O O . GLN A 1 71 ? 9.010 26.975 -42.929 1.00 42.97 71 GLN A O 1
ATOM 549 N N . ASP A 1 72 ? 9.859 28.525 -41.553 1.00 38.28 72 ASP A N 1
ATOM 550 C CA . ASP A 1 72 ? 11.182 27.936 -41.448 1.00 38.28 72 ASP A CA 1
ATOM 551 C C . ASP A 1 72 ? 11.003 26.664 -40.602 1.00 38.28 72 ASP A C 1
ATOM 553 O O . ASP A 1 72 ? 11.039 26.722 -39.375 1.00 38.28 72 ASP A O 1
ATOM 557 N N . GLU A 1 73 ? 10.737 25.527 -41.250 1.00 41.72 73 GLU A N 1
ATOM 558 C CA . GLU A 1 73 ? 10.717 24.186 -40.655 1.00 41.72 73 GLU A CA 1
ATOM 559 C C . GLU A 1 73 ? 12.152 23.777 -40.292 1.00 41.72 73 GLU A C 1
ATOM 561 O O . GLU A 1 73 ? 12.695 22.781 -40.762 1.00 41.72 73 GLU A O 1
ATOM 566 N N . ARG A 1 74 ? 12.821 24.578 -39.458 1.00 48.56 74 ARG A N 1
ATOM 567 C CA . ARG A 1 74 ? 13.938 24.060 -38.680 1.00 48.56 74 ARG A CA 1
ATOM 568 C C . ARG A 1 74 ? 13.308 23.249 -37.564 1.00 48.56 74 ARG A C 1
ATOM 570 O O . ARG A 1 74 ? 12.708 23.825 -36.658 1.00 48.56 74 ARG A O 1
ATOM 577 N N . MET A 1 75 ? 13.419 21.929 -37.681 1.00 51.72 75 MET A N 1
ATOM 578 C CA . MET A 1 75 ? 13.151 20.973 -36.611 1.00 51.72 75 MET A CA 1
ATOM 579 C C . MET A 1 75 ? 13.672 21.570 -35.297 1.00 51.72 75 MET A C 1
ATOM 581 O O . MET A 1 75 ? 14.832 21.987 -35.219 1.00 51.72 75 MET A O 1
ATOM 585 N N . THR A 1 76 ? 12.798 21.748 -34.306 1.00 66.19 76 THR A N 1
ATOM 586 C CA . THR A 1 76 ? 13.226 22.362 -33.046 1.00 66.19 76 THR A CA 1
ATOM 587 C C . THR A 1 76 ? 14.195 21.413 -32.339 1.00 66.19 76 THR A C 1
ATOM 589 O O . THR A 1 76 ? 14.159 20.205 -32.573 1.00 66.19 76 THR A O 1
ATOM 592 N N . ALA A 1 77 ? 15.049 21.912 -31.439 1.00 63.38 77 ALA A N 1
ATOM 593 C CA . ALA A 1 77 ? 15.933 21.038 -30.656 1.00 63.38 77 ALA A CA 1
ATOM 594 C C . ALA A 1 77 ? 15.150 19.915 -29.931 1.00 63.38 77 ALA A C 1
ATOM 596 O O . ALA A 1 77 ? 15.618 18.782 -29.852 1.00 63.38 77 ALA A O 1
ATOM 597 N N . SER A 1 78 ? 13.909 20.203 -29.513 1.00 67.75 78 SER A N 1
ATOM 598 C CA . SER A 1 78 ? 12.986 19.229 -28.917 1.00 67.75 78 SER A CA 1
ATOM 599 C C . SER A 1 78 ? 12.517 18.144 -29.896 1.00 67.75 78 SER A C 1
ATOM 601 O O . SER A 1 78 ? 12.285 17.009 -29.480 1.00 67.75 78 SER A O 1
ATOM 603 N N . ASP A 1 79 ? 12.367 18.464 -31.182 1.00 74.56 79 ASP A N 1
ATOM 604 C CA . ASP A 1 79 ? 11.978 17.497 -32.215 1.00 74.56 79 ASP A CA 1
ATOM 605 C C . ASP A 1 79 ? 13.159 16.584 -32.583 1.00 74.56 79 ASP A C 1
ATOM 607 O O . ASP A 1 79 ? 12.977 15.377 -32.772 1.00 74.56 79 ASP A O 1
ATOM 611 N N . CYS A 1 80 ? 14.382 17.132 -32.607 1.00 76.06 80 CYS A N 1
ATOM 612 C CA . CYS A 1 80 ? 15.615 16.358 -32.772 1.00 76.06 80 CYS A CA 1
ATOM 613 C C . CYS A 1 80 ? 15.785 15.330 -31.644 1.00 76.06 80 CYS A C 1
ATOM 615 O O . CYS A 1 80 ? 16.065 14.161 -31.919 1.00 76.06 80 CYS A O 1
ATOM 617 N N . ASP A 1 81 ? 15.558 15.736 -30.392 1.00 81.06 81 ASP A N 1
ATOM 618 C CA . ASP A 1 81 ? 15.629 14.842 -29.233 1.00 81.06 81 ASP A CA 1
ATOM 619 C C . ASP A 1 81 ? 14.555 13.751 -29.285 1.00 81.06 81 ASP A C 1
ATOM 621 O O . ASP A 1 81 ? 14.862 12.571 -29.098 1.00 81.06 81 ASP A O 1
ATOM 625 N N . ALA A 1 82 ? 13.310 14.104 -29.620 1.00 83.62 82 ALA A N 1
ATOM 626 C CA . ALA A 1 82 ? 12.233 13.130 -29.787 1.00 83.62 82 ALA A CA 1
ATOM 627 C C . ALA A 1 82 ? 12.564 12.093 -30.875 1.00 83.62 82 ALA A C 1
ATOM 629 O O . ALA A 1 82 ? 12.363 10.887 -30.683 1.00 83.62 82 ALA A O 1
ATOM 630 N N . ARG A 1 83 ? 13.129 12.542 -32.003 1.00 85.94 83 ARG A N 1
ATOM 631 C CA . ARG A 1 83 ? 13.529 11.649 -33.092 1.00 85.94 83 ARG A CA 1
ATOM 632 C C . ARG A 1 83 ? 14.716 10.769 -32.709 1.00 85.94 83 ARG A C 1
ATOM 634 O O . ARG A 1 83 ? 14.714 9.576 -33.018 1.00 85.94 83 ARG A O 1
ATOM 641 N N . LEU A 1 84 ? 15.701 11.318 -32.002 1.00 87.88 84 LEU A N 1
ATOM 642 C CA . LEU A 1 84 ? 16.844 10.568 -31.487 1.00 87.88 84 LEU A CA 1
ATOM 643 C C . LEU A 1 84 ? 16.405 9.480 -30.499 1.00 87.88 84 LEU A C 1
ATOM 645 O O . LEU A 1 84 ? 16.900 8.355 -30.572 1.00 87.88 84 LEU A O 1
ATOM 649 N N . VAL A 1 85 ? 15.453 9.787 -29.614 1.00 89.38 85 VAL A N 1
ATOM 650 C CA . VAL A 1 85 ? 14.853 8.826 -28.676 1.00 89.38 85 VAL A CA 1
ATOM 651 C C . VAL A 1 85 ? 14.175 7.678 -29.427 1.00 89.38 85 VAL A C 1
ATOM 653 O O . VAL A 1 85 ? 14.411 6.513 -29.103 1.00 89.38 85 VAL A O 1
ATOM 656 N N . GLU A 1 86 ? 13.385 7.973 -30.461 1.00 88.12 86 GLU A N 1
ATOM 657 C CA . GLU A 1 86 ? 12.721 6.944 -31.271 1.00 88.12 86 GLU A CA 1
ATOM 658 C C . GLU A 1 86 ? 13.737 6.021 -31.964 1.00 88.12 86 GLU A C 1
ATOM 660 O O . GLU A 1 86 ? 13.642 4.793 -31.864 1.00 88.12 86 GLU A O 1
ATOM 665 N N . VAL A 1 87 ? 14.749 6.600 -32.618 1.00 90.19 87 VAL A N 1
ATOM 666 C CA . VAL A 1 87 ? 15.811 5.840 -33.295 1.00 90.19 87 VAL A CA 1
ATOM 667 C C . VAL A 1 87 ? 16.608 5.003 -32.290 1.00 90.19 87 VAL A C 1
ATOM 669 O O . VAL A 1 87 ? 16.902 3.835 -32.550 1.00 90.19 87 VAL A O 1
ATOM 672 N N . ALA A 1 88 ? 16.922 5.552 -31.115 1.00 91.62 88 ALA A N 1
ATOM 673 C CA . ALA A 1 88 ? 17.618 4.828 -30.059 1.00 91.62 88 ALA A CA 1
ATOM 674 C C . ALA A 1 88 ? 16.810 3.632 -29.536 1.00 91.62 88 ALA A C 1
ATOM 676 O O . ALA A 1 88 ? 17.402 2.577 -29.309 1.00 91.62 88 ALA A O 1
ATOM 677 N N . ALA A 1 89 ? 15.486 3.750 -29.383 1.00 91.06 89 ALA A N 1
ATOM 678 C CA . ALA A 1 89 ? 14.625 2.638 -28.966 1.00 91.06 89 ALA A CA 1
ATOM 679 C C . ALA A 1 89 ? 14.582 1.529 -30.030 1.00 91.06 89 ALA A C 1
ATOM 681 O O . ALA A 1 89 ? 14.737 0.349 -29.715 1.00 91.06 89 ALA A O 1
ATOM 682 N N . GLN A 1 90 ? 14.466 1.904 -31.309 1.00 92.12 90 GLN A N 1
ATOM 683 C CA . GLN A 1 90 ? 14.473 0.949 -32.421 1.00 92.12 90 GLN A CA 1
ATOM 684 C C . GLN A 1 90 ? 15.813 0.214 -32.537 1.00 92.12 90 GLN A C 1
ATOM 686 O O . GLN A 1 90 ? 15.841 -1.008 -32.667 1.00 92.12 90 GLN A O 1
ATOM 691 N N . LEU A 1 91 ? 16.936 0.932 -32.454 1.00 93.19 91 LEU A N 1
ATOM 692 C CA . LEU A 1 91 ? 18.270 0.330 -32.533 1.00 93.19 91 LEU A CA 1
ATOM 693 C C . LEU A 1 91 ? 18.589 -0.547 -31.315 1.00 93.19 91 LEU A C 1
ATOM 695 O O . LEU A 1 91 ? 19.281 -1.555 -31.456 1.00 93.19 91 LEU A O 1
ATOM 699 N N . SER A 1 92 ? 18.054 -0.207 -30.141 1.00 92.69 92 SER A N 1
ATOM 700 C CA . SER A 1 92 ? 18.266 -0.935 -28.883 1.00 92.69 92 SER A CA 1
ATOM 701 C C . SER A 1 92 ? 17.677 -2.349 -28.852 1.00 92.69 92 SER A C 1
ATOM 703 O O . SER A 1 92 ? 18.059 -3.134 -27.984 1.00 92.69 92 SER A O 1
ATOM 705 N N . VAL A 1 93 ? 16.796 -2.694 -29.799 1.00 93.75 93 VAL A N 1
ATOM 706 C CA . VAL A 1 93 ? 16.198 -4.035 -29.944 1.00 93.75 93 VAL A CA 1
ATOM 707 C C . VAL A 1 93 ? 16.726 -4.821 -31.145 1.00 93.75 93 VAL A C 1
ATOM 709 O O . VAL A 1 93 ? 16.419 -6.004 -31.304 1.00 93.75 93 VAL A O 1
ATOM 712 N N . VAL A 1 94 ? 17.564 -4.207 -31.985 1.00 91.38 94 VAL A N 1
ATOM 713 C CA . VAL A 1 94 ? 18.200 -4.887 -33.123 1.00 91.38 94 VAL A CA 1
ATOM 714 C C . VAL A 1 94 ? 19.213 -5.914 -32.621 1.00 91.38 94 VAL A C 1
ATOM 716 O O . VAL A 1 94 ? 19.936 -5.671 -31.657 1.00 91.38 94 VAL A O 1
ATOM 719 N N . ALA A 1 95 ? 19.292 -7.063 -33.300 1.00 84.94 95 ALA A N 1
ATOM 720 C CA . ALA A 1 95 ? 20.296 -8.082 -33.012 1.00 84.94 95 ALA A CA 1
ATOM 721 C C . ALA A 1 95 ? 21.716 -7.493 -33.013 1.00 84.94 95 ALA A C 1
ATOM 723 O O . ALA A 1 95 ? 22.074 -6.644 -33.838 1.00 84.94 95 ALA A O 1
ATOM 724 N N . SER A 1 96 ? 22.536 -7.984 -32.090 1.00 79.56 96 SER A N 1
ATOM 725 C CA . SER A 1 96 ? 23.844 -7.433 -31.744 1.00 79.56 96 SER A CA 1
ATOM 726 C C . SER A 1 96 ? 24.785 -7.280 -32.956 1.00 79.56 96 SER A C 1
ATOM 728 O O . SER A 1 96 ? 25.574 -6.332 -33.023 1.00 79.56 96 SER A O 1
ATOM 730 N N . GLU A 1 97 ? 24.682 -8.190 -33.921 1.00 84.12 97 GLU A N 1
ATOM 731 C CA . GLU A 1 97 ? 25.498 -8.303 -35.134 1.00 84.12 97 GLU A CA 1
ATOM 732 C C . GLU A 1 97 ? 25.039 -7.310 -36.208 1.00 84.12 97 GLU A C 1
ATOM 734 O O . GLU A 1 97 ? 25.826 -6.862 -37.040 1.00 84.12 97 GLU A O 1
ATOM 739 N N . LYS A 1 98 ? 23.755 -6.937 -36.177 1.00 88.44 98 LYS A N 1
ATOM 740 C CA . LYS A 1 98 ? 23.120 -6.036 -37.147 1.00 88.44 98 LYS A CA 1
ATOM 741 C C . LYS A 1 98 ? 23.113 -4.579 -36.689 1.00 88.44 98 LYS A C 1
ATOM 743 O O . LYS A 1 98 ? 22.861 -3.703 -37.513 1.00 88.44 98 LYS A O 1
ATOM 748 N N . PHE A 1 99 ? 23.430 -4.304 -35.421 1.00 91.06 99 PHE A N 1
ATOM 749 C CA . PHE A 1 99 ? 23.379 -2.961 -34.836 1.00 91.06 99 PHE A CA 1
ATOM 750 C C . PHE A 1 99 ? 24.176 -1.924 -35.638 1.00 91.06 99 PHE A C 1
ATOM 752 O O . PHE A 1 99 ? 23.651 -0.868 -35.972 1.00 91.06 99 PHE A O 1
ATOM 759 N N . VAL A 1 100 ? 25.433 -2.219 -35.997 1.00 90.69 100 VAL A N 1
ATOM 760 C CA . VAL A 1 100 ? 26.292 -1.263 -36.724 1.00 90.69 100 VAL A CA 1
ATOM 761 C C . VAL A 1 100 ? 25.716 -0.939 -38.101 1.00 90.69 100 VAL A C 1
ATOM 763 O O . VAL A 1 100 ? 25.724 0.220 -38.514 1.00 90.69 100 VAL A O 1
ATOM 766 N N . THR A 1 101 ? 25.198 -1.947 -38.801 1.00 94.00 101 THR A N 1
ATOM 767 C CA . THR A 1 101 ? 24.559 -1.780 -40.110 1.00 94.00 101 THR A CA 1
ATOM 768 C C . THR A 1 101 ? 23.276 -0.961 -39.994 1.00 94.00 101 THR A C 1
ATOM 770 O O . THR A 1 101 ? 23.097 -0.011 -40.750 1.00 94.00 101 THR A O 1
ATOM 773 N N . ALA A 1 102 ? 22.425 -1.269 -39.012 1.00 92.62 102 ALA A N 1
ATOM 774 C CA . ALA A 1 102 ? 21.188 -0.535 -38.757 1.00 92.62 102 ALA A CA 1
ATOM 775 C C . ALA A 1 102 ? 21.458 0.924 -38.352 1.00 92.62 102 ALA A C 1
ATOM 777 O O . ALA A 1 102 ? 20.822 1.830 -38.880 1.00 92.62 102 ALA A O 1
ATOM 778 N N . ARG A 1 103 ? 22.462 1.174 -37.499 1.00 94.50 103 ARG A N 1
ATOM 779 C CA . ARG A 1 103 ? 22.878 2.529 -37.114 1.00 94.50 103 ARG A CA 1
ATOM 780 C C . ARG A 1 103 ? 23.380 3.319 -38.321 1.00 94.50 103 ARG A C 1
ATOM 782 O O . ARG A 1 103 ? 23.004 4.468 -38.479 1.00 94.50 103 ARG A O 1
ATOM 789 N N . LYS A 1 104 ? 24.191 2.716 -39.200 1.00 92.44 104 LYS A N 1
ATOM 790 C CA . LYS A 1 104 ? 24.654 3.377 -40.436 1.00 92.44 104 LYS A CA 1
ATOM 791 C C . LYS A 1 104 ? 23.501 3.743 -41.373 1.00 92.44 104 LYS A C 1
ATOM 793 O O . LYS A 1 104 ? 23.557 4.806 -41.981 1.00 92.44 104 LYS A O 1
ATOM 798 N N . ALA A 1 105 ? 22.487 2.885 -41.486 1.00 93.31 105 ALA A N 1
ATOM 799 C CA . ALA A 1 105 ? 21.280 3.202 -42.246 1.00 93.31 105 ALA A CA 1
ATOM 800 C C . ALA A 1 105 ? 20.525 4.379 -41.606 1.00 93.31 105 ALA A C 1
ATOM 802 O O . ALA A 1 105 ? 20.292 5.373 -42.278 1.00 93.31 105 ALA A O 1
ATOM 803 N N . ALA A 1 106 ? 20.294 4.338 -40.290 1.00 90.75 106 ALA A N 1
ATOM 804 C CA . ALA A 1 106 ? 19.630 5.420 -39.563 1.00 90.75 106 ALA A CA 1
ATOM 805 C C . ALA A 1 106 ? 20.376 6.769 -39.643 1.00 90.75 106 ALA A C 1
ATOM 807 O O . ALA A 1 106 ? 19.737 7.809 -39.722 1.00 90.75 106 ALA A O 1
ATOM 808 N N . VAL A 1 107 ? 21.717 6.765 -39.664 1.00 92.06 107 VAL A N 1
ATOM 809 C CA . VAL A 1 107 ? 22.532 7.976 -39.899 1.00 92.06 107 VAL A CA 1
ATOM 810 C C . VAL A 1 107 ? 22.320 8.526 -41.309 1.00 92.06 107 VAL A C 1
ATOM 812 O O . VAL A 1 107 ? 22.271 9.735 -41.487 1.00 92.06 107 VAL A O 1
ATOM 815 N N . LYS A 1 108 ? 22.215 7.653 -42.317 1.00 90.00 108 LYS A N 1
ATOM 816 C CA . 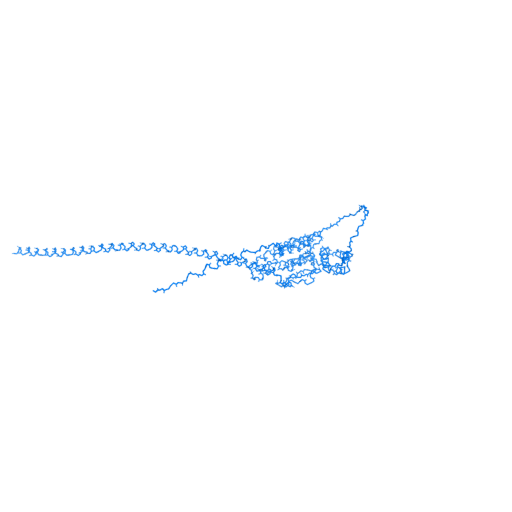LYS A 1 108 ? 21.990 8.061 -43.711 1.00 90.00 108 LYS A CA 1
ATOM 817 C C . LYS A 1 108 ? 20.581 8.620 -43.926 1.00 90.00 108 LYS A C 1
ATOM 819 O O . LYS A 1 108 ? 20.409 9.503 -44.758 1.00 90.00 108 LYS A O 1
ATOM 824 N N . ASP A 1 109 ? 19.610 8.090 -43.192 1.00 88.81 109 ASP A N 1
ATOM 825 C CA . ASP A 1 109 ? 18.203 8.484 -43.270 1.00 88.81 109 ASP A CA 1
ATOM 826 C C . ASP A 1 109 ? 17.886 9.721 -42.406 1.00 88.81 109 ASP A C 1
ATOM 828 O O . ASP A 1 109 ? 16.753 10.197 -42.406 1.00 88.81 109 ASP A O 1
ATOM 832 N N . ALA A 1 110 ? 18.862 10.240 -41.652 1.00 87.44 110 ALA A N 1
ATOM 833 C CA . ALA A 1 110 ? 18.707 11.463 -40.878 1.00 87.44 110 ALA A CA 1
ATOM 834 C C . ALA A 1 110 ? 18.752 12.694 -41.795 1.00 87.44 110 ALA A C 1
ATOM 836 O O . ALA A 1 110 ? 19.667 12.857 -42.599 1.00 87.44 110 ALA A O 1
ATOM 837 N N . GLU A 1 111 ? 17.759 13.568 -41.650 1.00 82.94 111 GLU A N 1
ATOM 838 C CA . GLU A 1 111 ? 17.595 14.767 -42.482 1.00 82.94 111 GLU A CA 1
ATOM 839 C C . GLU A 1 111 ? 18.514 15.923 -42.048 1.00 82.94 111 GLU A C 1
ATOM 841 O O . GLU A 1 111 ? 18.831 16.799 -42.850 1.00 82.94 111 GLU A O 1
ATOM 846 N N . ASP A 1 112 ? 18.973 15.896 -40.793 1.00 86.12 112 ASP A N 1
ATOM 847 C CA . ASP A 1 112 ? 19.807 16.922 -40.168 1.00 86.12 112 ASP A CA 1
ATOM 848 C C . ASP A 1 112 ? 21.179 16.370 -39.735 1.00 86.12 112 ASP A C 1
ATOM 850 O O . ASP A 1 112 ? 21.305 15.218 -39.303 1.00 86.12 112 ASP A O 1
ATOM 854 N N . ALA A 1 113 ? 22.218 17.205 -39.844 1.00 84.00 113 ALA A N 1
ATOM 855 C CA . ALA A 1 113 ? 23.600 16.818 -39.566 1.00 84.00 113 ALA A CA 1
ATOM 856 C C . ALA A 1 113 ? 23.871 16.568 -38.073 1.00 84.00 113 ALA A C 1
ATOM 858 O O . ALA A 1 113 ? 24.632 15.650 -37.745 1.00 84.00 113 ALA A O 1
ATOM 859 N N . ASP A 1 114 ? 23.239 17.328 -37.177 1.00 85.00 114 ASP A N 1
ATOM 860 C CA . ASP A 1 114 ? 23.398 17.169 -35.731 1.00 85.00 114 ASP A CA 1
ATOM 861 C C . ASP A 1 114 ? 22.680 15.898 -35.258 1.00 85.00 114 ASP A C 1
ATOM 863 O O . ASP A 1 114 ? 23.252 15.100 -34.507 1.00 85.00 114 ASP A O 1
ATOM 867 N N . LEU A 1 115 ? 21.478 15.626 -35.784 1.00 83.94 115 LEU A N 1
ATOM 868 C CA . LEU A 1 115 ? 20.776 14.360 -35.549 1.00 83.94 115 LEU A CA 1
ATOM 869 C C . LEU A 1 115 ? 21.581 13.161 -36.079 1.00 83.94 115 LEU A C 1
ATOM 871 O O . LEU A 1 115 ? 21.729 12.155 -35.381 1.00 83.94 115 LEU A O 1
ATOM 875 N N . ALA A 1 116 ? 22.144 13.258 -37.287 1.00 88.50 116 ALA A N 1
ATOM 876 C CA . ALA A 1 116 ? 22.988 12.213 -37.864 1.00 88.50 116 ALA A CA 1
ATOM 877 C C . ALA A 1 116 ? 24.229 11.933 -36.994 1.00 88.50 116 ALA A C 1
ATOM 879 O O . ALA A 1 116 ? 24.564 10.769 -36.741 1.00 88.50 116 ALA A O 1
ATOM 880 N N . ALA A 1 117 ? 24.889 12.983 -36.494 1.00 86.69 117 ALA A N 1
ATOM 881 C CA . ALA A 1 117 ? 26.026 12.868 -35.583 1.00 86.69 117 ALA A CA 1
ATOM 882 C C . ALA A 1 117 ? 25.627 12.219 -34.247 1.00 86.69 117 ALA A C 1
ATOM 884 O O . ALA A 1 117 ? 26.320 11.316 -33.765 1.00 86.69 117 ALA A O 1
ATOM 885 N N . ALA A 1 118 ? 24.478 12.604 -33.685 1.00 88.44 118 ALA A N 1
ATOM 886 C CA . ALA A 1 118 ? 23.949 12.019 -32.459 1.00 88.44 118 ALA A CA 1
ATOM 887 C C . ALA A 1 118 ? 23.602 10.529 -32.630 1.00 88.44 118 ALA A C 1
ATOM 889 O O . ALA A 1 118 ? 23.988 9.704 -31.797 1.00 88.44 118 ALA A O 1
ATOM 890 N N . ILE A 1 119 ? 22.965 10.146 -33.744 1.00 91.00 119 ILE A N 1
ATOM 891 C CA . ILE A 1 119 ? 22.684 8.739 -34.075 1.00 91.00 119 ILE A CA 1
ATOM 892 C C . ILE A 1 119 ? 23.993 7.955 -34.237 1.00 91.00 119 ILE A C 1
ATOM 894 O O . ILE A 1 119 ? 24.104 6.823 -33.758 1.00 91.00 119 ILE A O 1
ATOM 898 N N . ALA A 1 120 ? 25.013 8.540 -34.871 1.00 88.88 120 ALA A N 1
ATOM 899 C CA . ALA A 1 120 ? 26.316 7.899 -35.045 1.00 88.88 120 ALA A CA 1
ATOM 900 C C . ALA A 1 120 ? 27.023 7.621 -33.704 1.00 88.88 120 ALA A C 1
ATOM 902 O O . ALA A 1 120 ? 27.736 6.615 -33.587 1.00 88.88 120 ALA A O 1
ATOM 903 N N . ALA A 1 121 ? 26.790 8.465 -32.695 1.00 91.81 121 ALA A N 1
ATOM 904 C CA . ALA A 1 121 ? 27.325 8.320 -31.344 1.00 91.81 121 ALA A CA 1
ATOM 905 C C . ALA A 1 121 ? 26.591 7.267 -30.487 1.00 91.81 121 ALA A C 1
ATOM 907 O O . ALA A 1 121 ? 27.123 6.850 -29.454 1.00 91.81 121 ALA A O 1
ATOM 908 N N . LEU A 1 122 ? 25.412 6.782 -30.908 1.00 92.19 122 LEU A N 1
ATOM 909 C CA . LEU A 1 122 ? 24.651 5.782 -30.151 1.00 92.19 122 LEU A CA 1
ATOM 910 C C . LEU A 1 122 ? 25.461 4.499 -29.955 1.00 92.19 122 LEU A C 1
ATOM 912 O O . LEU A 1 122 ? 25.997 3.907 -30.903 1.00 92.19 122 LEU A O 1
ATOM 916 N N . ARG A 1 123 ? 25.534 4.055 -28.700 1.00 92.31 123 ARG A N 1
ATOM 917 C CA . ARG A 1 123 ? 26.269 2.856 -28.297 1.00 92.31 123 ARG A CA 1
ATOM 918 C C . ARG A 1 123 ? 25.398 1.617 -28.460 1.00 92.31 123 ARG A C 1
ATOM 920 O O . ARG A 1 123 ? 24.178 1.670 -28.357 1.00 92.31 123 ARG A O 1
ATOM 927 N N . LYS A 1 124 ? 26.053 0.484 -28.697 1.00 91.25 124 LYS A N 1
ATOM 928 C CA . LYS A 1 124 ? 25.396 -0.821 -28.728 1.00 91.25 124 LYS A CA 1
ATOM 929 C C . LYS A 1 124 ? 25.060 -1.255 -27.293 1.00 91.25 124 LYS A C 1
ATOM 931 O O . LYS A 1 124 ? 25.963 -1.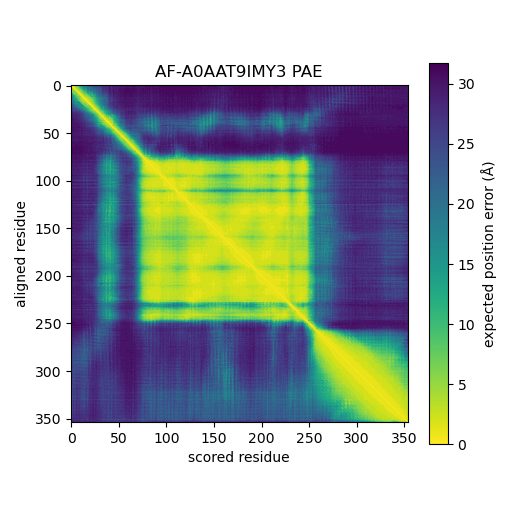208 -26.453 1.00 91.25 124 LYS A O 1
ATOM 936 N N . PRO A 1 125 ? 23.831 -1.718 -27.011 1.00 93.81 125 PRO A N 1
ATOM 937 C CA . PRO A 1 125 ? 23.499 -2.271 -25.707 1.00 93.81 125 PRO A CA 1
ATOM 938 C C . PRO A 1 125 ? 24.227 -3.597 -25.467 1.00 93.81 125 PRO A C 1
ATOM 940 O O . PRO A 1 125 ? 24.412 -4.406 -26.383 1.00 93.81 125 PRO A O 1
ATOM 943 N N . VAL A 1 126 ? 24.636 -3.844 -24.223 1.00 94.06 126 VAL A N 1
ATOM 944 C CA . VAL A 1 126 ? 25.142 -5.165 -23.824 1.00 94.06 126 VAL A CA 1
ATOM 945 C C . VAL A 1 126 ? 23.996 -6.178 -23.777 1.00 94.06 126 VAL A C 1
ATOM 947 O O . VAL A 1 126 ? 22.837 -5.804 -23.615 1.00 94.06 126 VAL A O 1
ATOM 950 N N . VAL A 1 127 ? 24.311 -7.473 -23.874 1.00 93.50 127 VAL A N 1
ATOM 951 C CA . VAL A 1 127 ? 23.305 -8.543 -24.040 1.00 93.50 127 VAL A CA 1
ATOM 952 C C . VAL A 1 127 ? 22.203 -8.493 -22.976 1.00 93.50 127 VAL A C 1
ATOM 954 O O . VAL A 1 127 ? 21.033 -8.542 -23.330 1.00 93.50 127 VAL A O 1
ATOM 957 N N . GLY A 1 128 ? 22.544 -8.333 -21.692 1.00 93.69 128 GLY A N 1
ATOM 958 C CA . GLY A 1 128 ? 21.535 -8.254 -20.625 1.00 93.69 128 GLY A CA 1
ATOM 959 C C . GLY A 1 128 ? 20.571 -7.069 -20.783 1.00 93.69 128 GLY A C 1
ATOM 960 O O . GLY A 1 128 ? 19.371 -7.227 -20.591 1.00 93.69 128 GLY A O 1
ATOM 961 N N . ALA A 1 129 ? 21.075 -5.907 -21.206 1.00 95.38 129 ALA A N 1
ATOM 962 C CA . ALA A 1 129 ? 20.252 -4.726 -21.462 1.00 95.38 129 ALA A CA 1
ATOM 963 C C . ALA A 1 129 ? 19.392 -4.894 -22.725 1.00 95.38 129 ALA A C 1
ATOM 965 O O . ALA A 1 129 ? 18.213 -4.561 -22.715 1.00 95.38 129 ALA A O 1
ATOM 966 N N . TRP A 1 130 ? 19.952 -5.492 -23.782 1.00 96.19 130 TRP A N 1
ATOM 967 C CA . TRP A 1 130 ? 19.219 -5.822 -25.007 1.00 96.19 130 TRP A CA 1
ATOM 968 C C . TRP A 1 130 ? 18.024 -6.746 -24.735 1.00 96.19 130 TRP A C 1
ATOM 970 O O . TRP A 1 130 ? 16.930 -6.482 -25.225 1.00 96.19 130 TRP A O 1
ATOM 980 N N . VAL A 1 131 ? 18.196 -7.780 -23.903 1.00 96.69 131 VAL A N 1
ATOM 981 C CA . VAL A 1 131 ? 17.104 -8.689 -23.512 1.00 96.69 131 VAL A CA 1
ATOM 982 C C . VAL A 1 131 ? 15.976 -7.942 -22.783 1.00 96.69 131 VAL A C 1
ATOM 984 O O . VAL A 1 131 ? 14.802 -8.174 -23.063 1.00 96.69 131 VAL A O 1
ATOM 987 N N . VAL A 1 132 ? 16.305 -7.000 -21.895 1.00 96.88 132 VAL A N 1
ATOM 988 C CA . VAL A 1 132 ? 15.299 -6.165 -21.213 1.00 96.88 132 VAL A CA 1
ATOM 989 C C . VAL A 1 132 ? 14.618 -5.194 -22.188 1.00 96.88 132 VAL A C 1
ATOM 991 O O . VAL A 1 132 ? 13.398 -5.046 -22.150 1.00 96.88 132 VAL A O 1
ATOM 994 N N . ASN A 1 133 ? 15.368 -4.590 -23.115 1.00 96.38 133 ASN A N 1
ATOM 995 C CA . ASN A 1 133 ? 14.799 -3.725 -24.154 1.00 96.38 133 ASN A CA 1
ATOM 996 C C . ASN A 1 133 ? 13.823 -4.487 -25.058 1.00 96.38 133 ASN A C 1
ATOM 998 O O . ASN A 1 133 ? 12.800 -3.933 -25.459 1.00 96.38 133 ASN A O 1
ATOM 1002 N N . LEU A 1 134 ? 14.102 -5.761 -25.363 1.00 95.88 134 LEU A N 1
ATOM 1003 C CA . LEU A 1 134 ? 13.177 -6.611 -26.113 1.00 95.88 134 LEU A CA 1
ATOM 1004 C C . LEU A 1 134 ? 11.837 -6.757 -25.398 1.00 95.88 134 LEU A C 1
ATOM 1006 O O . LEU A 1 134 ? 10.807 -6.594 -26.054 1.00 95.88 134 LEU A O 1
ATOM 1010 N N . LEU A 1 135 ? 11.857 -7.030 -24.089 1.00 96.06 135 LEU A N 1
ATOM 1011 C CA . LEU A 1 135 ? 10.651 -7.107 -23.266 1.00 96.06 135 LEU A CA 1
ATOM 1012 C C . LEU A 1 135 ? 9.880 -5.785 -23.313 1.00 96.06 135 LEU A C 1
ATOM 1014 O O . LEU A 1 135 ? 8.707 -5.782 -23.670 1.00 96.06 135 LEU A O 1
ATOM 1018 N N . ALA A 1 136 ? 10.553 -4.666 -23.043 1.00 95.31 136 ALA A N 1
ATOM 1019 C CA . ALA A 1 136 ? 9.919 -3.350 -23.022 1.00 95.31 136 ALA A CA 1
ATOM 1020 C C . ALA A 1 136 ? 9.303 -2.945 -24.373 1.00 95.31 136 ALA A C 1
ATOM 1022 O O . ALA A 1 136 ? 8.243 -2.327 -24.405 1.00 95.31 136 ALA A O 1
ATOM 1023 N N . ALA A 1 137 ? 9.926 -3.322 -25.492 1.00 93.62 137 ALA A N 1
ATOM 1024 C CA . ALA A 1 137 ? 9.425 -2.981 -26.821 1.00 93.62 137 ALA A CA 1
ATOM 1025 C C . ALA A 1 137 ? 8.309 -3.912 -27.332 1.00 93.62 137 ALA A C 1
ATOM 1027 O O . ALA A 1 137 ? 7.432 -3.456 -28.065 1.00 93.62 137 ALA A O 1
ATOM 1028 N N . HIS A 1 138 ? 8.345 -5.208 -26.997 1.00 93.06 138 HIS A N 1
ATOM 1029 C CA . HIS A 1 138 ? 7.441 -6.213 -27.582 1.00 93.06 138 HIS A CA 1
ATOM 1030 C C . HIS A 1 138 ? 6.319 -6.657 -26.639 1.00 93.06 138 HIS A C 1
ATOM 1032 O O . HIS A 1 138 ? 5.258 -7.054 -27.118 1.00 93.06 138 HIS A O 1
ATOM 1038 N N . ASP A 1 139 ? 6.519 -6.554 -25.325 1.00 91.62 139 ASP A N 1
ATOM 1039 C CA . ASP A 1 139 ? 5.497 -6.798 -24.304 1.00 91.62 139 ASP A CA 1
ATOM 1040 C C . ASP A 1 139 ? 5.510 -5.681 -23.234 1.00 91.62 139 ASP A C 1
ATOM 1042 O O . ASP A 1 139 ? 5.761 -5.933 -22.053 1.00 91.62 139 ASP A O 1
ATOM 1046 N N . PRO A 1 140 ? 5.232 -4.416 -23.616 1.00 89.81 140 PRO A N 1
ATOM 1047 C CA . PRO A 1 140 ? 5.207 -3.298 -22.668 1.00 89.81 140 PRO A CA 1
ATOM 1048 C C . PRO A 1 140 ? 4.140 -3.467 -21.578 1.00 89.81 140 PRO A C 1
ATOM 1050 O O . PRO A 1 140 ? 4.276 -2.908 -20.493 1.00 89.81 140 PRO A O 1
ATOM 1053 N N . ARG A 1 141 ? 3.081 -4.247 -21.841 1.00 88.62 141 ARG A N 1
ATOM 1054 C CA . ARG A 1 141 ? 2.007 -4.504 -20.871 1.00 88.62 141 ARG A CA 1
ATOM 1055 C C . ARG A 1 141 ? 2.468 -5.382 -19.717 1.00 88.62 141 ARG A C 1
ATOM 1057 O O . ARG A 1 141 ? 2.007 -5.184 -18.599 1.00 88.62 141 ARG A O 1
ATOM 1064 N N . ALA A 1 142 ? 3.392 -6.313 -19.957 1.00 89.31 142 ALA A N 1
ATOM 1065 C CA . ALA A 1 142 ? 3.979 -7.097 -18.877 1.00 89.31 142 ALA A CA 1
ATOM 1066 C C . ALA A 1 142 ? 4.699 -6.217 -17.842 1.00 89.31 142 ALA A C 1
ATOM 1068 O O . ALA A 1 142 ? 4.767 -6.602 -16.682 1.00 89.31 142 ALA A O 1
ATOM 1069 N N . LEU A 1 143 ? 5.182 -5.027 -18.219 1.00 91.69 143 LEU A N 1
ATOM 1070 C CA . LEU A 1 143 ? 5.856 -4.102 -17.302 1.00 91.69 143 LEU A CA 1
ATOM 1071 C C . LEU A 1 143 ? 4.900 -3.229 -16.472 1.00 91.69 143 LEU A C 1
ATOM 1073 O O . LEU A 1 143 ? 5.351 -2.633 -15.496 1.00 91.69 143 LEU A O 1
ATOM 1077 N N . GLU A 1 144 ? 3.601 -3.163 -16.791 1.00 88.75 144 GLU A N 1
ATOM 1078 C CA . GLU A 1 144 ? 2.630 -2.345 -16.036 1.00 88.75 144 GLU A CA 1
ATOM 1079 C C . GLU A 1 144 ? 2.606 -2.699 -14.532 1.00 88.75 144 GLU A C 1
ATOM 1081 O O . GLU A 1 144 ? 2.781 -1.790 -13.715 1.00 88.75 144 GLU A O 1
ATOM 1086 N N . PRO A 1 145 ? 2.533 -3.987 -14.125 1.00 88.12 145 PRO A N 1
ATOM 1087 C CA . PRO A 1 145 ? 2.597 -4.362 -12.712 1.00 88.12 145 PRO A CA 1
ATOM 1088 C C . PRO A 1 145 ? 3.928 -4.015 -12.039 1.00 88.12 145 PRO A C 1
ATOM 1090 O O . PRO A 1 145 ? 3.971 -3.900 -10.817 1.00 88.12 145 PRO A O 1
ATOM 1093 N N . ALA A 1 146 ? 5.020 -3.890 -12.801 1.00 88.06 146 ALA A N 1
ATOM 1094 C CA . ALA A 1 146 ? 6.321 -3.540 -12.241 1.00 88.06 146 ALA A CA 1
ATOM 1095 C C . ALA A 1 146 ? 6.388 -2.065 -11.844 1.00 88.06 146 ALA A C 1
ATOM 1097 O O . ALA A 1 146 ? 6.898 -1.750 -10.772 1.00 88.06 146 ALA A O 1
ATOM 1098 N N . VAL A 1 147 ? 5.818 -1.189 -12.676 1.00 87.38 147 VAL A N 1
ATOM 1099 C CA . VAL A 1 147 ? 5.721 0.246 -12.388 1.00 87.38 147 VAL A CA 1
ATOM 1100 C C . VAL A 1 147 ? 4.838 0.494 -11.166 1.00 87.38 147 VAL A C 1
ATOM 1102 O O . VAL A 1 147 ? 5.247 1.200 -10.250 1.00 87.38 147 VAL A O 1
ATOM 1105 N N . GLU A 1 148 ? 3.661 -0.138 -11.115 1.00 88.19 148 GLU A N 1
ATOM 1106 C CA . GLU A 1 148 ? 2.757 -0.029 -9.962 1.00 88.19 148 GLU A CA 1
ATOM 1107 C C . GLU A 1 148 ? 3.436 -0.487 -8.665 1.00 88.19 148 GLU A C 1
ATOM 1109 O O . GLU A 1 148 ? 3.361 0.193 -7.642 1.00 88.19 148 GLU A O 1
ATOM 1114 N N . LEU A 1 149 ? 4.145 -1.620 -8.711 1.00 92.00 149 LEU A N 1
ATOM 1115 C CA . LEU A 1 149 ? 4.833 -2.156 -7.542 1.00 92.00 149 LEU A CA 1
ATOM 1116 C C . LEU A 1 149 ? 5.981 -1.249 -7.073 1.00 92.00 149 LEU A C 1
ATOM 1118 O O . LEU A 1 149 ? 6.180 -1.110 -5.869 1.00 92.00 149 LEU A O 1
ATOM 1122 N N . ALA A 1 150 ? 6.720 -0.625 -7.992 1.00 91.19 150 ALA A N 1
ATOM 1123 C CA . ALA A 1 150 ? 7.804 0.294 -7.652 1.00 91.19 150 ALA A CA 1
ATOM 1124 C C . ALA A 1 150 ? 7.288 1.546 -6.921 1.00 91.19 150 ALA A C 1
ATOM 1126 O O . ALA A 1 150 ? 7.887 1.980 -5.932 1.00 91.19 150 ALA A O 1
ATOM 1127 N N . ASP A 1 151 ? 6.142 2.078 -7.353 1.00 88.75 151 ASP A N 1
ATOM 1128 C CA . ASP A 1 151 ? 5.462 3.184 -6.674 1.00 88.75 151 ASP A CA 1
ATOM 1129 C C . ASP A 1 151 ? 4.965 2.774 -5.277 1.00 88.75 151 ASP A C 1
ATOM 1131 O O . ASP A 1 151 ? 5.142 3.525 -4.314 1.00 88.75 151 ASP A O 1
ATOM 1135 N N . GLU A 1 152 ? 4.371 1.581 -5.144 1.00 90.75 152 GLU A N 1
ATOM 1136 C CA . GLU A 1 152 ? 3.947 1.015 -3.853 1.00 90.75 152 GLU A CA 1
ATOM 1137 C C . GLU A 1 152 ? 5.145 0.812 -2.905 1.00 90.75 152 GLU A C 1
ATOM 1139 O O . GLU A 1 152 ? 5.056 1.136 -1.719 1.00 90.75 152 GLU A O 1
ATOM 1144 N N . PHE A 1 153 ? 6.287 0.335 -3.419 1.00 89.94 153 PHE A N 1
ATOM 1145 C CA . PHE A 1 153 ? 7.524 0.194 -2.646 1.00 89.94 153 PHE A CA 1
ATOM 1146 C C . PHE A 1 153 ? 8.012 1.537 -2.119 1.00 89.94 153 PHE A C 1
ATOM 1148 O O . PHE A 1 153 ? 8.262 1.647 -0.919 1.00 89.94 153 PHE A O 1
ATOM 1155 N N . ARG A 1 154 ? 8.118 2.559 -2.977 1.00 87.00 154 ARG A N 1
ATOM 1156 C CA . ARG A 1 154 ? 8.563 3.894 -2.557 1.00 87.00 154 ARG A CA 1
ATOM 1157 C C . ARG A 1 154 ? 7.645 4.467 -1.475 1.00 87.00 154 ARG A C 1
ATOM 1159 O O . ARG A 1 154 ? 8.129 4.916 -0.444 1.00 87.00 154 ARG A O 1
ATOM 1166 N N . GLN A 1 155 ? 6.329 4.338 -1.645 1.00 87.62 155 GLN A N 1
ATOM 1167 C CA . GLN A 1 155 ? 5.348 4.779 -0.646 1.00 87.62 155 GLN A CA 1
ATOM 1168 C C . GLN A 1 155 ? 5.487 4.044 0.694 1.00 87.62 155 GLN A C 1
ATOM 1170 O O . GLN A 1 155 ? 5.414 4.673 1.748 1.00 87.62 155 GLN A O 1
ATOM 1175 N N . ALA A 1 156 ? 5.695 2.725 0.675 1.00 91.00 156 ALA A N 1
ATOM 1176 C CA . ALA A 1 156 ? 5.864 1.937 1.894 1.00 91.00 156 ALA A CA 1
ATOM 1177 C C . ALA A 1 156 ? 7.175 2.270 2.629 1.00 91.00 156 ALA A C 1
ATOM 1179 O O . ALA A 1 156 ? 7.199 2.274 3.860 1.00 91.00 156 ALA A O 1
ATOM 1180 N N . VAL A 1 157 ? 8.247 2.580 1.888 1.00 86.81 157 VAL A N 1
ATOM 1181 C CA . VAL A 1 157 ? 9.520 3.061 2.450 1.00 86.81 157 VAL A CA 1
ATOM 1182 C C . VAL A 1 157 ? 9.341 4.429 3.095 1.00 86.81 157 VAL A C 1
ATOM 1184 O O . VAL A 1 157 ? 9.687 4.585 4.264 1.00 86.81 157 VAL A O 1
ATOM 1187 N N . ASP A 1 158 ? 8.752 5.383 2.373 1.00 86.31 158 ASP A N 1
ATOM 1188 C CA . ASP A 1 158 ? 8.512 6.744 2.863 1.00 86.31 158 ASP A CA 1
ATOM 1189 C C . ASP A 1 158 ? 7.615 6.744 4.116 1.00 86.31 158 ASP A C 1
ATOM 1191 O O . ASP A 1 158 ? 7.808 7.545 5.030 1.00 86.31 158 ASP A O 1
ATOM 1195 N N . ALA A 1 159 ? 6.662 5.807 4.192 1.00 85.81 159 ALA A N 1
ATOM 1196 C CA . ALA A 1 159 ? 5.778 5.617 5.342 1.00 85.81 159 ALA A CA 1
ATOM 1197 C C . ALA A 1 159 ? 6.390 4.786 6.490 1.00 85.81 159 ALA A C 1
ATOM 1199 O O . ALA A 1 159 ? 5.789 4.705 7.563 1.00 85.81 159 ALA A O 1
ATOM 1200 N N . GLY A 1 160 ? 7.540 4.135 6.285 1.00 91.62 160 GLY A N 1
ATOM 1201 C CA . GLY A 1 160 ? 8.145 3.228 7.268 1.00 91.62 160 GLY A CA 1
ATOM 1202 C C . GLY A 1 160 ? 7.309 1.976 7.579 1.00 91.62 160 GLY A C 1
ATOM 1203 O O . GLY A 1 160 ? 7.416 1.421 8.675 1.00 91.62 160 GLY A O 1
ATOM 1204 N N . ASP A 1 161 ? 6.465 1.519 6.648 1.00 92.25 161 ASP A N 1
ATOM 1205 C CA . ASP A 1 161 ? 5.545 0.395 6.865 1.00 92.25 161 ASP A CA 1
ATOM 1206 C C . ASP A 1 161 ? 6.223 -0.956 6.585 1.00 92.25 161 ASP A C 1
ATOM 1208 O O . ASP A 1 161 ? 6.188 -1.506 5.480 1.00 92.25 161 ASP A O 1
ATOM 1212 N N . ALA A 1 162 ? 6.830 -1.530 7.625 1.00 92.69 162 ALA A N 1
ATOM 1213 C CA . ALA A 1 162 ? 7.517 -2.818 7.541 1.00 92.69 162 ALA A CA 1
ATOM 1214 C C . ALA A 1 162 ? 6.606 -3.984 7.107 1.00 92.69 162 ALA A C 1
ATOM 1216 O O . ALA A 1 162 ? 7.083 -4.940 6.488 1.00 92.69 162 ALA A O 1
ATOM 1217 N N . ARG A 1 163 ? 5.302 -3.929 7.417 1.00 91.69 163 ARG A N 1
ATOM 1218 C CA . ARG A 1 163 ? 4.359 -4.986 7.036 1.00 91.69 163 ARG A CA 1
ATOM 1219 C C . ARG A 1 163 ? 4.034 -4.895 5.550 1.00 91.69 163 ARG A C 1
ATOM 1221 O O . ARG A 1 163 ? 4.123 -5.913 4.863 1.00 91.69 163 ARG A O 1
ATOM 1228 N N . ALA A 1 164 ? 3.722 -3.698 5.056 1.00 90.88 164 ALA A N 1
ATOM 1229 C CA . ALA A 1 164 ? 3.505 -3.470 3.631 1.00 90.88 164 ALA A CA 1
ATOM 1230 C C . ALA A 1 164 ? 4.743 -3.875 2.817 1.00 90.88 164 ALA A C 1
ATOM 1232 O O . ALA A 1 164 ? 4.624 -4.599 1.831 1.00 90.88 164 ALA A O 1
ATOM 1233 N N . LEU A 1 165 ? 5.949 -3.525 3.279 1.00 91.88 165 LEU A N 1
ATOM 1234 C CA . LEU A 1 165 ? 7.202 -3.929 2.629 1.00 91.88 165 LEU A CA 1
ATOM 1235 C C . LEU A 1 165 ? 7.362 -5.456 2.526 1.00 91.88 165 LEU A C 1
ATOM 1237 O O . LEU A 1 165 ? 7.820 -5.960 1.497 1.00 91.88 165 LEU A O 1
ATOM 1241 N N . ALA A 1 166 ? 6.967 -6.211 3.555 1.00 92.38 166 ALA A N 1
ATOM 1242 C CA . ALA A 1 166 ? 7.023 -7.673 3.526 1.00 92.38 166 ALA A CA 1
ATOM 1243 C C . ALA A 1 166 ? 6.031 -8.281 2.515 1.00 92.38 166 ALA A C 1
ATOM 1245 O O . ALA A 1 166 ? 6.378 -9.223 1.792 1.00 92.38 166 ALA A O 1
ATOM 1246 N N . GLU A 1 167 ? 4.817 -7.731 2.433 1.00 92.38 167 GLU A N 1
ATOM 1247 C CA . GLU A 1 167 ? 3.789 -8.144 1.469 1.00 92.38 167 GLU A CA 1
ATOM 1248 C C . GLU A 1 167 ? 4.239 -7.845 0.023 1.00 92.38 167 GLU A C 1
ATOM 1250 O O . GLU A 1 167 ? 4.231 -8.739 -0.836 1.00 92.38 167 GLU A O 1
ATOM 1255 N N . LEU A 1 168 ? 4.759 -6.637 -0.222 1.00 93.69 168 LEU A N 1
ATOM 1256 C CA . LEU A 1 168 ? 5.308 -6.210 -1.513 1.00 93.69 168 LEU A CA 1
ATOM 1257 C C . LEU A 1 168 ? 6.505 -7.065 -1.948 1.00 93.69 168 LEU A C 1
ATOM 1259 O O . LEU A 1 168 ? 6.582 -7.482 -3.106 1.00 93.69 168 LEU A O 1
ATOM 1263 N N . ALA A 1 169 ? 7.403 -7.426 -1.025 1.00 91.81 169 ALA A N 1
ATOM 1264 C CA . ALA A 1 169 ? 8.543 -8.300 -1.312 1.00 91.81 169 ALA A CA 1
ATOM 1265 C C . ALA A 1 169 ? 8.123 -9.694 -1.808 1.00 91.81 169 ALA A C 1
ATOM 1267 O O . ALA A 1 169 ? 8.842 -10.312 -2.603 1.00 91.81 169 ALA A O 1
ATOM 1268 N N . SER A 1 170 ? 6.965 -10.196 -1.368 1.00 91.44 170 SER A N 1
ATOM 1269 C CA . SER A 1 170 ? 6.411 -11.462 -1.853 1.00 91.44 170 SER A CA 1
ATOM 1270 C C . SER A 1 170 ? 5.885 -11.345 -3.283 1.00 91.44 170 SER A C 1
ATOM 1272 O O . SER A 1 170 ? 6.296 -12.121 -4.152 1.00 91.44 170 SER A O 1
ATOM 1274 N N . ARG A 1 171 ? 5.054 -10.328 -3.554 1.00 93.50 171 ARG A N 1
ATOM 1275 C CA . ARG A 1 171 ? 4.511 -10.041 -4.895 1.00 93.50 171 ARG A CA 1
ATOM 1276 C C . ARG A 1 171 ? 5.634 -9.806 -5.911 1.00 93.50 171 ARG A C 1
ATOM 1278 O O . ARG A 1 171 ? 5.610 -10.380 -7.001 1.00 93.50 171 ARG A O 1
ATOM 1285 N N . ARG A 1 172 ? 6.676 -9.077 -5.501 1.00 94.81 172 ARG A N 1
ATOM 1286 C CA . ARG A 1 172 ? 7.887 -8.802 -6.284 1.00 94.81 172 ARG A CA 1
ATOM 1287 C C . ARG A 1 172 ? 8.546 -10.059 -6.837 1.00 94.81 172 ARG A C 1
ATOM 1289 O O . ARG A 1 172 ? 8.834 -10.113 -8.025 1.00 94.81 172 ARG A O 1
ATOM 1296 N N . ARG A 1 173 ? 8.780 -11.080 -6.001 1.00 93.25 173 ARG A N 1
ATOM 1297 C CA . ARG A 1 173 ? 9.459 -12.318 -6.438 1.00 93.25 173 ARG A CA 1
ATOM 1298 C C . ARG A 1 173 ? 8.687 -13.037 -7.544 1.00 93.25 173 ARG A C 1
ATOM 1300 O O . ARG A 1 173 ? 9.307 -13.571 -8.459 1.00 93.25 173 ARG A O 1
ATOM 1307 N N . SER A 1 174 ? 7.355 -13.042 -7.462 1.00 93.75 174 SER A N 1
ATOM 1308 C CA . SER A 1 174 ? 6.510 -13.650 -8.492 1.00 93.75 174 SER A CA 1
ATOM 1309 C C . SER A 1 174 ? 6.585 -12.882 -9.810 1.00 93.75 174 SER A C 1
ATOM 1311 O O . SER A 1 174 ? 6.749 -13.502 -10.856 1.00 93.75 174 SER A O 1
ATOM 1313 N N . ILE A 1 175 ? 6.487 -11.549 -9.758 1.00 95.19 175 ILE A N 1
ATOM 1314 C CA . ILE A 1 175 ? 6.543 -10.699 -10.956 1.00 95.19 175 ILE A CA 1
ATOM 1315 C C . ILE A 1 175 ? 7.931 -10.781 -11.595 1.00 95.19 175 ILE A C 1
ATOM 1317 O O . ILE A 1 175 ? 8.039 -11.004 -12.794 1.00 95.19 175 ILE A O 1
ATOM 1321 N N . LEU A 1 176 ? 9.000 -10.696 -10.798 1.00 96.25 176 LEU A N 1
ATOM 1322 C CA . LEU A 1 176 ? 10.376 -10.787 -11.286 1.00 96.25 176 LEU A CA 1
ATOM 1323 C C . LEU A 1 176 ? 10.623 -12.067 -12.091 1.00 96.25 176 LEU A C 1
ATOM 1325 O O . LEU A 1 176 ? 11.232 -12.019 -13.161 1.00 96.25 176 LEU A O 1
ATOM 1329 N N . LYS A 1 177 ? 10.145 -13.207 -11.580 1.00 95.25 177 LYS A N 1
ATOM 1330 C CA . LYS A 1 177 ? 10.285 -14.492 -12.264 1.00 95.25 177 LYS A CA 1
ATOM 1331 C C . LYS A 1 177 ? 9.565 -14.481 -13.617 1.00 95.25 177 LYS A C 1
ATOM 1333 O O . LYS A 1 177 ? 10.188 -14.808 -14.620 1.00 95.25 177 LYS A O 1
ATOM 1338 N N . ASP A 1 178 ? 8.301 -14.056 -13.645 1.00 96.38 178 ASP A N 1
ATOM 1339 C CA . ASP A 1 178 ? 7.500 -13.989 -14.877 1.00 96.38 178 ASP A CA 1
ATOM 1340 C C . ASP A 1 178 ? 8.139 -13.065 -15.928 1.00 96.38 178 ASP A C 1
ATOM 1342 O O . ASP A 1 178 ? 8.311 -13.459 -17.081 1.00 96.38 178 ASP A O 1
ATOM 1346 N N . LEU A 1 179 ? 8.586 -11.871 -15.526 1.00 97.00 179 LEU A N 1
ATOM 1347 C CA . LEU A 1 179 ? 9.249 -10.926 -16.430 1.00 97.00 179 LEU A CA 1
ATOM 1348 C C . LEU A 1 179 ? 10.564 -11.470 -16.986 1.00 97.00 179 LEU A C 1
ATOM 1350 O O . LEU A 1 179 ? 10.854 -11.298 -18.170 1.00 97.00 179 LEU A O 1
ATOM 1354 N N . THR A 1 180 ? 11.355 -12.138 -16.147 1.00 96.19 180 THR A N 1
ATOM 1355 C CA . THR A 1 180 ? 12.624 -12.739 -16.570 1.00 96.19 180 THR A CA 1
ATOM 1356 C C . THR A 1 180 ? 12.384 -13.844 -17.592 1.00 96.19 180 THR A C 1
ATOM 1358 O O . THR A 1 180 ? 13.037 -13.862 -18.636 1.00 96.19 180 THR A O 1
ATOM 1361 N N . ASP A 1 181 ? 11.432 -14.741 -17.323 1.00 95.44 181 ASP A N 1
ATOM 1362 C CA . ASP A 1 181 ? 11.113 -15.855 -18.216 1.00 95.44 181 ASP A CA 1
ATOM 1363 C C . ASP A 1 181 ? 10.594 -15.338 -19.575 1.00 95.44 181 ASP A C 1
ATOM 1365 O O . ASP A 1 181 ? 11.047 -15.802 -20.625 1.00 95.44 181 ASP A O 1
ATOM 1369 N N . ARG A 1 182 ? 9.740 -14.300 -19.581 1.00 96.94 182 ARG A N 1
ATOM 1370 C CA . ARG A 1 182 ? 9.281 -13.618 -20.810 1.00 96.94 182 ARG A CA 1
ATOM 1371 C C . ARG A 1 182 ? 10.421 -12.971 -21.591 1.00 96.94 182 ARG A C 1
ATOM 1373 O O . ARG A 1 182 ? 10.501 -13.130 -22.808 1.00 96.94 182 ARG A O 1
ATOM 1380 N N . ALA A 1 183 ? 11.307 -12.247 -20.911 1.00 95.75 183 ALA A N 1
ATOM 1381 C CA . ALA A 1 183 ? 12.424 -11.566 -21.559 1.00 95.75 183 ALA A CA 1
ATOM 1382 C C . ALA A 1 183 ? 13.378 -12.570 -22.229 1.00 95.75 183 ALA A C 1
ATOM 1384 O O . ALA A 1 183 ? 13.785 -12.380 -23.376 1.00 95.75 183 ALA A O 1
ATOM 1385 N N . VAL A 1 184 ? 13.690 -13.675 -21.542 1.00 94.94 184 VAL A N 1
ATOM 1386 C CA . VAL A 1 184 ? 14.530 -14.752 -22.088 1.00 94.94 184 VAL A CA 1
ATOM 1387 C C . VAL A 1 184 ? 13.845 -15.447 -23.270 1.00 94.94 184 VAL A C 1
ATOM 1389 O O . VAL A 1 184 ? 14.509 -15.713 -24.272 1.00 94.94 184 VAL A O 1
ATOM 1392 N N . ALA A 1 185 ? 12.531 -15.682 -23.209 1.00 95.19 185 ALA A N 1
ATOM 1393 C CA . ALA A 1 185 ? 11.780 -16.247 -24.331 1.00 95.19 185 ALA A CA 1
ATOM 1394 C C . ALA A 1 185 ? 11.840 -15.348 -25.583 1.00 95.19 185 ALA A C 1
ATOM 1396 O O . ALA A 1 185 ? 12.142 -15.832 -26.674 1.00 95.19 185 ALA A O 1
ATOM 1397 N N . LEU A 1 186 ? 11.665 -14.030 -25.426 1.00 95.19 186 LEU A N 1
ATOM 1398 C CA . LEU A 1 186 ? 11.771 -13.060 -26.528 1.00 95.19 186 LEU A CA 1
ATOM 1399 C C . LEU A 1 186 ? 13.167 -13.020 -27.169 1.00 95.19 186 LEU A C 1
ATOM 1401 O O . LEU A 1 186 ? 13.295 -12.758 -28.372 1.00 95.19 186 LEU A O 1
ATOM 1405 N N . ALA A 1 187 ?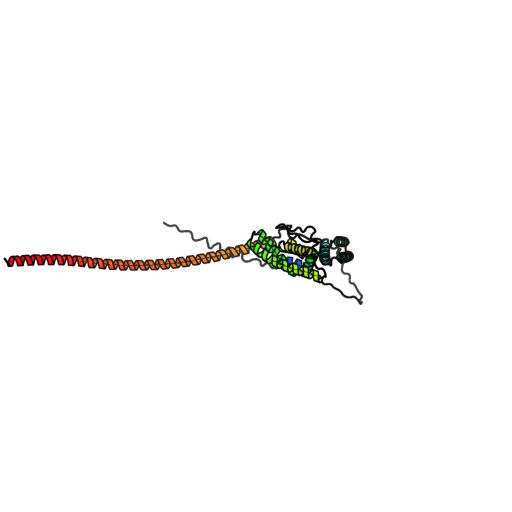 14.216 -13.258 -26.378 1.00 93.25 187 ALA A N 1
ATOM 1406 C CA . ALA A 1 187 ? 15.581 -13.393 -26.877 1.00 93.25 187 ALA A CA 1
ATOM 1407 C C . ALA A 1 187 ? 15.763 -14.696 -27.677 1.00 93.25 187 ALA A C 1
ATOM 1409 O O . ALA A 1 187 ? 16.324 -14.669 -28.778 1.00 93.25 187 ALA A O 1
ATOM 1410 N N . ALA A 1 188 ? 15.219 -15.808 -27.173 1.00 92.50 188 ALA A N 1
ATOM 1411 C CA . ALA A 1 188 ? 15.275 -17.113 -27.827 1.00 92.50 188 ALA A CA 1
ATOM 1412 C C . ALA A 1 188 ? 14.544 -17.122 -29.183 1.00 92.50 188 ALA A C 1
ATOM 1414 O O . ALA A 1 188 ? 15.075 -17.649 -30.159 1.00 92.50 188 ALA A O 1
ATOM 1415 N N . GLU A 1 189 ? 13.393 -16.450 -29.296 1.00 92.38 189 GLU A N 1
ATOM 1416 C CA . GLU A 1 189 ? 12.682 -16.240 -30.573 1.00 92.38 189 GLU A CA 1
ATOM 1417 C C . GLU A 1 189 ? 13.545 -15.545 -31.640 1.00 92.38 189 GLU A C 1
ATOM 1419 O O . GLU A 1 189 ? 13.325 -15.705 -32.841 1.00 92.38 189 GLU A O 1
ATOM 1424 N N . ARG A 1 190 ? 14.546 -14.770 -31.208 1.00 90.38 190 ARG A N 1
ATOM 1425 C CA . ARG A 1 190 ? 15.504 -14.066 -32.073 1.00 90.38 190 ARG A CA 1
ATOM 1426 C C . ARG A 1 190 ? 16.810 -14.838 -32.266 1.00 90.38 190 ARG A C 1
ATOM 1428 O O . ARG A 1 190 ? 17.754 -14.291 -32.832 1.00 90.38 190 ARG A O 1
ATOM 1435 N N . GLY A 1 191 ? 16.859 -16.096 -31.828 1.00 89.00 191 GLY A N 1
ATOM 1436 C CA . GLY A 1 191 ? 18.006 -16.989 -31.982 1.00 89.00 191 GLY A CA 1
ATOM 1437 C C . GLY A 1 191 ? 19.163 -16.697 -31.027 1.00 89.00 191 GLY A C 1
ATOM 1438 O O . GLY A 1 191 ? 20.277 -17.148 -31.280 1.00 89.00 191 GLY A O 1
ATOM 1439 N N . VAL A 1 192 ? 18.926 -15.936 -29.954 1.00 88.94 192 VAL A N 1
ATOM 1440 C CA . VAL A 1 192 ? 19.938 -15.632 -28.938 1.00 88.94 192 VAL A CA 1
ATOM 1441 C C . VAL A 1 192 ? 19.538 -16.297 -27.634 1.00 88.94 192 VAL A C 1
ATOM 1443 O O . VAL A 1 192 ? 18.561 -15.899 -27.007 1.00 88.94 192 VAL A O 1
ATOM 1446 N N . GLU A 1 193 ? 20.327 -17.273 -27.197 1.00 91.38 193 GLU A N 1
ATOM 1447 C CA . GLU A 1 193 ? 20.168 -17.886 -25.882 1.00 91.38 193 GLU A CA 1
ATOM 1448 C C . GLU A 1 193 ? 21.077 -17.165 -24.870 1.00 91.38 193 GLU A C 1
ATOM 1450 O O . GLU A 1 193 ? 22.307 -17.216 -24.999 1.00 91.38 193 GLU A O 1
ATOM 1455 N N . PRO A 1 194 ? 20.520 -16.417 -23.896 1.00 90.56 194 PRO A N 1
ATOM 1456 C CA . PRO A 1 194 ? 21.329 -15.643 -22.963 1.00 90.56 194 PRO A CA 1
ATOM 1457 C C . PRO A 1 194 ? 22.182 -16.553 -22.073 1.00 90.56 194 PRO A C 1
ATOM 1459 O O . PRO A 1 194 ? 21.686 -17.510 -21.482 1.00 90.56 194 PRO A O 1
ATOM 1462 N N . SER A 1 195 ? 23.464 -16.219 -21.907 1.00 94.19 195 SER A N 1
ATOM 1463 C CA . SER A 1 195 ? 24.322 -16.900 -20.930 1.00 94.19 195 SER A CA 1
ATOM 1464 C C . SER A 1 195 ? 23.797 -16.718 -19.500 1.00 94.19 195 SER A C 1
ATOM 1466 O O . SER A 1 195 ? 23.061 -15.772 -19.213 1.00 94.19 195 SER A O 1
ATOM 1468 N N . ALA A 1 196 ? 24.237 -17.564 -18.563 1.00 94.00 196 ALA A N 1
ATOM 1469 C CA . ALA A 1 196 ? 23.869 -17.433 -17.148 1.00 94.00 196 ALA A CA 1
ATOM 1470 C C . ALA A 1 196 ? 24.166 -16.026 -16.588 1.00 94.00 196 ALA A C 1
ATOM 1472 O O . ALA A 1 196 ? 23.349 -15.449 -15.872 1.00 94.00 196 ALA A O 1
ATOM 1473 N N . THR A 1 197 ? 25.296 -15.429 -16.979 1.00 93.81 197 THR A N 1
ATOM 1474 C CA . THR A 1 197 ? 25.666 -14.058 -16.599 1.00 93.81 197 THR A CA 1
ATOM 1475 C C . THR A 1 197 ? 24.704 -13.018 -17.173 1.00 93.81 197 THR A C 1
ATOM 1477 O O . THR A 1 197 ? 24.329 -12.078 -16.471 1.00 93.81 197 THR A O 1
ATOM 1480 N N . ALA A 1 198 ? 24.286 -13.176 -18.433 1.00 92.69 198 ALA A N 1
ATOM 1481 C CA . ALA A 1 198 ? 23.322 -12.279 -19.063 1.00 92.69 198 ALA A CA 1
ATOM 1482 C C . ALA A 1 198 ? 21.936 -12.406 -18.415 1.00 92.69 198 ALA A C 1
ATOM 1484 O O . ALA A 1 198 ? 21.316 -11.388 -18.125 1.00 92.69 198 ALA A O 1
ATOM 1485 N N . ARG A 1 199 ? 21.493 -13.630 -18.102 1.00 95.31 199 ARG A N 1
ATOM 1486 C CA . ARG A 1 199 ? 20.246 -13.873 -17.366 1.00 95.31 199 ARG A CA 1
ATOM 1487 C C . ARG A 1 199 ? 20.265 -13.222 -15.981 1.00 95.31 199 ARG A C 1
ATOM 1489 O O . ARG A 1 199 ? 19.337 -12.502 -15.641 1.00 95.31 199 ARG A O 1
ATOM 1496 N N . ALA A 1 200 ? 21.345 -13.390 -15.219 1.00 94.12 200 ALA A N 1
ATOM 1497 C CA . ALA A 1 200 ? 21.474 -12.753 -13.909 1.00 94.12 200 ALA A CA 1
ATOM 1498 C C . ALA A 1 200 ? 21.462 -11.214 -14.006 1.00 94.12 200 ALA A C 1
ATOM 1500 O O . ALA A 1 200 ? 20.947 -10.535 -13.123 1.00 94.12 200 ALA A O 1
ATOM 1501 N N . ALA A 1 201 ? 22.020 -10.645 -15.078 1.00 94.19 201 ALA A N 1
ATOM 1502 C CA . ALA A 1 201 ? 21.952 -9.208 -15.338 1.00 94.19 201 ALA A CA 1
ATOM 1503 C C . ALA A 1 201 ? 20.529 -8.722 -15.679 1.00 94.19 201 ALA A C 1
ATOM 1505 O O . ALA A 1 201 ? 20.141 -7.638 -15.240 1.00 94.19 201 ALA A O 1
ATOM 1506 N N . VAL A 1 202 ? 19.753 -9.522 -16.420 1.00 95.81 202 VAL A N 1
ATOM 1507 C CA . VAL A 1 202 ? 18.325 -9.272 -16.686 1.00 95.81 202 VAL A CA 1
ATOM 1508 C C . VAL A 1 202 ? 17.543 -9.271 -15.375 1.00 95.81 202 VAL A C 1
ATOM 1510 O O . VAL A 1 202 ? 16.866 -8.290 -15.078 1.00 95.81 202 VAL A O 1
ATOM 1513 N N . GLU A 1 203 ? 17.710 -10.313 -14.557 1.00 95.19 203 GLU A N 1
ATOM 1514 C CA . GLU A 1 203 ? 17.057 -10.431 -13.248 1.00 95.19 203 GLU A CA 1
ATOM 1515 C C . GLU A 1 203 ? 17.374 -9.228 -12.351 1.00 95.19 203 GLU A C 1
ATOM 1517 O O . GLU A 1 203 ? 16.460 -8.612 -11.814 1.00 95.19 203 GLU A O 1
ATOM 1522 N N . ARG A 1 204 ? 18.647 -8.821 -12.241 1.00 94.12 204 ARG A N 1
ATOM 1523 C CA . ARG A 1 204 ? 19.033 -7.641 -11.444 1.00 94.12 204 ARG A CA 1
ATOM 1524 C C . ARG A 1 204 ? 18.386 -6.346 -11.934 1.00 94.12 204 ARG A C 1
ATOM 1526 O O . ARG A 1 204 ? 17.929 -5.550 -11.122 1.00 94.12 204 ARG A O 1
ATOM 1533 N N . THR A 1 205 ? 18.327 -6.148 -13.248 1.00 95.56 205 THR A N 1
ATOM 1534 C CA . THR A 1 205 ? 17.750 -4.932 -13.842 1.00 95.56 205 THR A CA 1
ATOM 1535 C C . THR A 1 205 ? 16.242 -4.861 -13.607 1.00 95.56 205 THR A C 1
ATOM 1537 O O . THR A 1 205 ? 15.718 -3.813 -13.237 1.00 95.56 205 THR A O 1
ATOM 1540 N N . LEU A 1 206 ? 15.541 -5.984 -13.784 1.00 95.56 206 LEU A N 1
ATOM 1541 C CA . LEU A 1 206 ? 14.104 -6.072 -13.524 1.00 95.56 206 LEU A CA 1
ATOM 1542 C C . LEU A 1 206 ? 13.794 -5.961 -12.026 1.00 95.56 206 LEU A C 1
ATOM 1544 O O . LEU A 1 206 ? 12.793 -5.355 -11.656 1.00 95.56 206 LEU A O 1
ATOM 1548 N N . ASP A 1 207 ? 14.663 -6.483 -11.157 1.00 94.31 207 ASP A N 1
ATOM 1549 C CA . ASP A 1 207 ? 14.534 -6.315 -9.707 1.00 94.31 207 ASP A CA 1
ATOM 1550 C C . ASP A 1 207 ? 14.671 -4.848 -9.288 1.00 94.31 207 ASP A C 1
ATOM 1552 O O . ASP A 1 207 ? 13.890 -4.378 -8.464 1.00 94.31 207 ASP A O 1
ATOM 1556 N N . ALA A 1 208 ? 15.616 -4.112 -9.883 1.00 93.81 208 ALA A N 1
ATOM 1557 C CA . ALA A 1 208 ? 15.751 -2.672 -9.677 1.00 93.81 208 ALA A CA 1
ATOM 1558 C C . ALA A 1 208 ? 14.478 -1.927 -10.114 1.00 93.81 208 ALA A C 1
ATOM 1560 O O . ALA A 1 208 ? 13.932 -1.136 -9.347 1.00 93.81 208 ALA A O 1
ATOM 1561 N N . ALA A 1 209 ? 13.954 -2.245 -11.301 1.00 93.56 209 ALA A N 1
ATOM 1562 C CA . ALA A 1 209 ? 12.725 -1.648 -11.822 1.00 93.56 209 ALA A CA 1
ATOM 1563 C C . ALA A 1 209 ? 11.483 -1.936 -10.971 1.00 93.56 209 ALA A C 1
ATOM 1565 O O . ALA A 1 209 ? 10.574 -1.123 -10.934 1.00 93.56 209 ALA A O 1
ATOM 1566 N N . LEU A 1 210 ? 11.436 -3.067 -10.266 1.00 93.50 210 LEU A N 1
ATOM 1567 C CA . LEU A 1 210 ? 10.326 -3.409 -9.371 1.00 93.50 210 LEU A CA 1
ATOM 1568 C C . LEU A 1 210 ? 10.357 -2.669 -8.026 1.00 93.50 210 LEU A C 1
ATOM 1570 O O . LEU A 1 210 ? 9.403 -2.767 -7.256 1.00 93.50 210 LEU A O 1
ATOM 1574 N N . ARG A 1 211 ? 11.470 -2.009 -7.701 1.00 91.38 211 ARG A N 1
ATOM 1575 C CA . ARG A 1 211 ? 11.703 -1.357 -6.403 1.00 91.38 211 ARG A CA 1
ATOM 1576 C C . ARG A 1 211 ? 11.801 0.153 -6.516 1.00 91.38 211 ARG A C 1
ATOM 1578 O O . ARG A 1 211 ? 11.542 0.833 -5.529 1.00 91.38 211 ARG A O 1
ATOM 1585 N N . ASP A 1 212 ? 12.209 0.648 -7.680 1.00 89.62 212 ASP A N 1
ATOM 1586 C CA . ASP A 1 212 ? 12.451 2.062 -7.909 1.00 89.62 212 ASP A CA 1
ATOM 1587 C C . ASP A 1 212 ? 11.761 2.543 -9.203 1.00 89.62 212 ASP A C 1
ATOM 1589 O O . ASP A 1 212 ? 12.040 2.004 -10.280 1.00 89.62 212 ASP A O 1
ATOM 1593 N N . PRO A 1 213 ? 10.878 3.557 -9.133 1.00 89.69 213 PRO A N 1
ATOM 1594 C CA . PRO A 1 213 ? 10.191 4.098 -10.302 1.00 89.69 213 PRO A CA 1
ATOM 1595 C C . PRO A 1 213 ? 11.123 4.706 -11.359 1.00 89.69 213 PRO A C 1
ATOM 1597 O O . PRO A 1 213 ? 10.795 4.629 -12.543 1.00 89.69 213 PRO A O 1
ATOM 1600 N N . ASP A 1 214 ? 12.290 5.251 -10.998 1.00 89.56 214 ASP A N 1
ATOM 1601 C CA . ASP A 1 214 ? 13.250 5.759 -11.986 1.00 89.56 214 ASP A CA 1
ATOM 1602 C C . ASP A 1 214 ? 13.876 4.598 -12.774 1.00 89.56 214 ASP A C 1
ATOM 1604 O O . ASP A 1 214 ? 14.017 4.668 -13.999 1.00 89.56 214 ASP A O 1
ATOM 1608 N N . ALA A 1 215 ? 14.182 3.482 -12.101 1.00 92.25 215 ALA A N 1
ATOM 1609 C CA . ALA A 1 215 ? 14.620 2.262 -12.778 1.00 92.25 215 ALA A CA 1
ATOM 1610 C C . ALA A 1 215 ? 13.500 1.668 -13.650 1.00 92.25 215 ALA A C 1
ATOM 1612 O O . ALA A 1 215 ? 13.769 1.205 -14.762 1.00 92.25 215 ALA A O 1
ATOM 1613 N N . ALA A 1 216 ? 12.245 1.723 -13.191 1.00 92.12 216 ALA A N 1
ATOM 1614 C CA . ALA A 1 216 ? 11.085 1.295 -13.971 1.00 92.12 216 ALA A CA 1
ATOM 1615 C C . ALA A 1 216 ? 10.921 2.130 -15.250 1.00 92.12 216 ALA A C 1
ATOM 1617 O O . ALA A 1 216 ? 10.729 1.571 -16.332 1.00 92.12 216 ALA A O 1
ATOM 1618 N N . ALA A 1 217 ? 11.071 3.454 -15.153 1.00 90.75 217 ALA A N 1
ATOM 1619 C CA . ALA A 1 217 ? 11.032 4.367 -16.293 1.00 90.75 217 ALA A CA 1
ATOM 1620 C C . ALA A 1 217 ? 12.189 4.115 -17.276 1.00 90.75 217 ALA A C 1
ATOM 1622 O O . ALA A 1 217 ? 11.980 4.087 -18.492 1.00 90.75 217 ALA A O 1
ATOM 1623 N N . ALA A 1 218 ? 13.398 3.863 -16.764 1.00 92.81 218 ALA A N 1
ATOM 1624 C CA . ALA A 1 218 ? 14.557 3.521 -17.583 1.00 92.81 218 ALA A CA 1
ATOM 1625 C C . ALA A 1 218 ? 14.338 2.212 -18.362 1.00 92.81 218 ALA A C 1
ATOM 1627 O O . ALA A 1 218 ? 14.604 2.166 -19.564 1.00 92.81 218 ALA A O 1
ATOM 1628 N N . VAL A 1 219 ? 13.786 1.173 -17.723 1.00 94.38 219 VAL A N 1
ATOM 1629 C CA . VAL A 1 219 ? 13.408 -0.089 -18.387 1.00 94.38 219 VAL A CA 1
ATOM 1630 C C . VAL A 1 219 ? 12.308 0.133 -19.427 1.00 94.38 219 VAL A C 1
ATOM 1632 O O . VAL A 1 219 ? 12.454 -0.297 -20.571 1.00 94.38 219 VAL A O 1
ATOM 1635 N N . ALA A 1 220 ? 11.238 0.846 -19.066 1.00 92.00 220 ALA A N 1
ATOM 1636 C CA . ALA A 1 220 ? 10.105 1.119 -19.952 1.00 92.00 220 ALA A CA 1
ATOM 1637 C C . ALA A 1 220 ? 10.496 1.923 -21.205 1.00 92.00 220 ALA A C 1
ATOM 1639 O O . ALA A 1 220 ? 9.803 1.858 -22.219 1.00 92.00 220 ALA A O 1
ATOM 1640 N N . SER A 1 221 ? 11.622 2.644 -21.166 1.00 91.56 221 SER A N 1
ATOM 1641 C CA . SER A 1 221 ? 12.151 3.371 -22.322 1.00 91.56 221 SER A CA 1
ATOM 1642 C C . SER A 1 221 ? 12.617 2.468 -23.473 1.00 91.56 221 SER A C 1
ATOM 1644 O O . SER A 1 221 ? 12.777 2.966 -24.585 1.00 91.56 221 SER A O 1
ATOM 1646 N N . ALA A 1 222 ? 12.874 1.176 -23.217 1.00 94.75 222 ALA A N 1
ATOM 1647 C CA . ALA A 1 222 ? 13.475 0.223 -24.158 1.00 94.75 222 ALA A CA 1
ATOM 1648 C C . ALA A 1 222 ? 14.829 0.674 -24.758 1.00 94.75 222 ALA A C 1
ATOM 1650 O O . ALA A 1 222 ? 15.210 0.237 -25.845 1.00 94.75 222 ALA A O 1
ATOM 1651 N N . ARG A 1 223 ? 15.564 1.550 -24.057 1.00 95.06 223 ARG A N 1
ATOM 1652 C CA . ARG A 1 223 ? 16.830 2.164 -24.506 1.00 95.06 223 ARG A CA 1
ATOM 1653 C C . ARG A 1 223 ? 18.018 1.871 -23.588 1.00 95.06 223 ARG A C 1
ATOM 1655 O O . ARG A 1 223 ? 18.988 2.627 -23.582 1.00 95.06 223 ARG A O 1
ATOM 1662 N N . LEU A 1 224 ? 17.972 0.805 -22.792 1.00 95.69 224 LEU A N 1
ATOM 1663 C CA . LEU A 1 224 ? 19.057 0.473 -21.869 1.00 95.69 224 LEU A CA 1
ATOM 1664 C C . LEU A 1 224 ? 20.320 0.043 -22.617 1.00 95.69 224 LEU A C 1
ATOM 1666 O O . LEU A 1 224 ? 20.279 -0.838 -23.472 1.00 95.69 224 LEU A O 1
ATOM 1670 N N . LEU A 1 225 ? 21.458 0.624 -22.250 1.00 94.44 225 LEU A N 1
ATOM 1671 C CA . LEU A 1 225 ? 22.787 0.279 -22.758 1.00 94.44 225 LEU A CA 1
ATOM 1672 C C . LEU A 1 225 ? 23.497 -0.748 -21.876 1.00 94.44 225 LEU A C 1
ATOM 1674 O O . LEU A 1 225 ? 24.266 -1.573 -22.375 1.00 94.44 225 LEU A O 1
ATOM 1678 N N . ARG A 1 226 ? 23.234 -0.698 -20.569 1.00 94.19 226 ARG A N 1
ATOM 1679 C CA . ARG A 1 226 ? 23.800 -1.579 -19.544 1.00 94.19 226 ARG A CA 1
ATOM 1680 C C . ARG A 1 226 ? 22.726 -1.990 -18.529 1.00 94.19 226 ARG A C 1
ATOM 1682 O O . ARG A 1 226 ? 21.713 -1.302 -18.428 1.00 94.19 226 ARG A O 1
ATOM 1689 N N . PRO A 1 227 ? 22.935 -3.094 -17.792 1.00 92.44 227 PRO A N 1
ATOM 1690 C CA . PRO A 1 227 ? 22.101 -3.456 -16.656 1.00 92.44 227 PRO A CA 1
ATOM 1691 C C . PRO A 1 227 ? 22.072 -2.342 -15.610 1.00 92.44 227 PRO A C 1
ATOM 1693 O O . PRO A 1 227 ? 23.067 -1.634 -15.428 1.00 92.44 227 PRO A O 1
ATOM 1696 N N . ILE A 1 228 ? 20.943 -2.225 -14.918 1.00 91.75 228 ILE A N 1
ATOM 1697 C CA . ILE A 1 228 ? 20.789 -1.314 -13.782 1.00 91.75 228 ILE A CA 1
ATOM 1698 C C . ILE A 1 228 ? 21.219 -2.067 -12.526 1.00 91.75 228 ILE A C 1
ATOM 1700 O O . ILE A 1 228 ? 20.774 -3.191 -12.280 1.00 91.75 228 ILE A O 1
ATOM 1704 N N . GLU A 1 229 ? 22.092 -1.448 -11.739 1.00 77.88 229 GLU A N 1
ATOM 1705 C CA . GLU A 1 229 ? 22.479 -1.955 -10.429 1.00 77.88 229 GLU A CA 1
ATOM 1706 C C . GLU A 1 229 ? 21.703 -1.190 -9.356 1.00 77.88 229 GLU A C 1
ATOM 1708 O O . GLU A 1 229 ? 21.731 0.038 -9.313 1.00 77.88 229 GLU A O 1
ATOM 1713 N N . ALA A 1 230 ? 21.001 -1.924 -8.494 1.00 71.69 230 ALA A N 1
ATOM 1714 C CA . ALA A 1 230 ? 20.371 -1.378 -7.300 1.00 71.69 230 ALA A CA 1
ATOM 1715 C C . ALA A 1 230 ? 20.965 -2.088 -6.082 1.00 71.69 230 ALA A C 1
ATOM 1717 O O . ALA A 1 230 ? 20.739 -3.285 -5.874 1.00 71.69 230 ALA A O 1
ATOM 1718 N N . THR A 1 231 ? 21.746 -1.355 -5.290 1.00 65.75 231 THR A N 1
ATOM 1719 C CA . THR A 1 231 ? 22.348 -1.867 -4.054 1.00 65.75 231 THR A CA 1
ATOM 1720 C C . THR A 1 231 ? 21.566 -1.326 -2.867 1.00 65.75 231 THR A C 1
ATOM 1722 O O . THR A 1 231 ? 21.417 -0.121 -2.713 1.00 65.75 231 THR A O 1
ATOM 1725 N N . GLY A 1 232 ? 21.055 -2.212 -2.011 1.00 68.56 232 GLY A N 1
ATOM 1726 C CA . GLY A 1 232 ? 20.354 -1.784 -0.799 1.00 68.56 232 GLY A CA 1
ATOM 1727 C C . GLY A 1 232 ? 19.113 -0.940 -1.102 1.00 68.56 232 GLY A C 1
ATOM 1728 O O . GLY A 1 232 ? 18.265 -1.375 -1.880 1.00 68.56 232 GLY A O 1
ATOM 1729 N N . MET A 1 233 ? 18.995 0.210 -0.438 1.00 64.88 233 MET A N 1
ATOM 1730 C CA . MET A 1 233 ? 17.889 1.172 -0.571 1.00 64.88 233 MET A CA 1
ATOM 1731 C C . MET A 1 233 ? 18.312 2.455 -1.302 1.00 64.88 233 MET A C 1
ATOM 1733 O O . MET A 1 233 ? 17.557 3.424 -1.317 1.00 64.88 233 MET A O 1
ATOM 1737 N N . ASP A 1 234 ? 19.520 2.475 -1.865 1.00 70.62 234 ASP A N 1
ATOM 1738 C CA . ASP A 1 234 ? 20.045 3.642 -2.562 1.00 70.62 234 ASP A CA 1
ATOM 1739 C C . ASP A 1 234 ? 19.380 3.805 -3.931 1.00 70.62 234 ASP A C 1
ATOM 1741 O O . ASP A 1 234 ? 18.919 2.834 -4.542 1.00 70.62 234 ASP A O 1
ATOM 1745 N N . ALA A 1 235 ? 19.349 5.047 -4.418 1.00 74.25 235 ALA A N 1
ATOM 1746 C CA . ALA A 1 235 ? 18.845 5.345 -5.751 1.00 7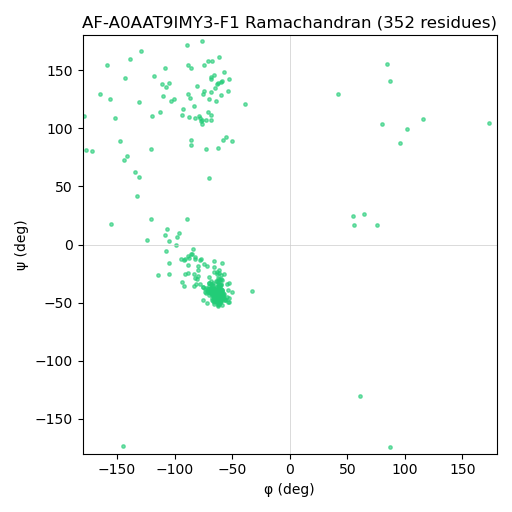4.25 235 ALA A CA 1
ATOM 1747 C C . ALA A 1 235 ? 19.655 4.578 -6.818 1.00 74.25 235 ALA A C 1
ATOM 1749 O O . ALA A 1 235 ? 20.880 4.465 -6.694 1.00 74.25 235 ALA A O 1
ATOM 1750 N N . PRO A 1 236 ? 18.998 4.059 -7.869 1.00 81.81 236 PRO A N 1
ATOM 1751 C CA . PRO A 1 236 ? 19.671 3.321 -8.925 1.00 81.81 236 PRO A CA 1
ATOM 1752 C C . PRO A 1 236 ? 20.657 4.223 -9.670 1.00 81.81 236 PRO A C 1
ATOM 1754 O O . PRO A 1 236 ? 20.344 5.364 -10.017 1.00 81.81 236 PRO A O 1
ATOM 1757 N N . ASP A 1 237 ? 21.841 3.691 -9.971 1.00 84.12 237 ASP A N 1
ATOM 1758 C CA . ASP A 1 237 ? 22.785 4.378 -10.847 1.00 84.12 237 ASP A CA 1
ATOM 1759 C C . ASP A 1 237 ? 22.339 4.240 -12.310 1.00 84.12 237 ASP A C 1
ATOM 1761 O O . ASP A 1 237 ? 22.496 3.189 -12.945 1.00 84.12 237 ASP A O 1
ATOM 1765 N N . LEU A 1 238 ? 21.776 5.330 -12.830 1.00 84.88 238 LEU A N 1
ATOM 1766 C CA . LEU A 1 238 ? 21.271 5.443 -14.196 1.00 84.88 238 LEU A CA 1
ATOM 1767 C C . LEU A 1 238 ? 22.191 6.269 -15.106 1.00 84.88 238 LEU A C 1
ATOM 1769 O O . LEU A 1 238 ? 21.870 6.455 -16.284 1.00 84.88 238 LEU A O 1
ATOM 1773 N N . ASP A 1 239 ? 23.345 6.729 -14.610 1.00 82.94 239 ASP A N 1
ATOM 1774 C CA . ASP A 1 239 ? 24.243 7.568 -15.400 1.00 82.94 239 ASP A CA 1
ATOM 1775 C C . ASP A 1 239 ? 24.788 6.806 -16.617 1.00 82.94 239 ASP A C 1
ATOM 1777 O O . ASP A 1 239 ? 25.328 5.694 -16.527 1.00 82.94 239 ASP A O 1
ATOM 1781 N N . GLY A 1 240 ? 24.560 7.372 -17.803 1.00 82.62 240 GLY A N 1
ATOM 1782 C CA . GLY A 1 240 ? 24.875 6.739 -19.082 1.00 82.62 240 GLY A CA 1
ATOM 1783 C C . GLY A 1 240 ? 24.243 5.354 -19.292 1.00 82.62 240 GLY A C 1
ATOM 1784 O O . GLY A 1 240 ? 24.722 4.611 -20.158 1.00 82.62 240 GLY A O 1
ATOM 1785 N N . ALA A 1 241 ? 23.220 4.979 -18.510 1.00 88.44 241 ALA A N 1
ATOM 1786 C CA . ALA A 1 241 ? 22.550 3.683 -18.601 1.00 88.44 241 ALA A CA 1
ATOM 1787 C C . ALA A 1 241 ? 21.498 3.642 -19.713 1.00 88.44 241 ALA A C 1
ATOM 1789 O O . ALA A 1 241 ? 21.280 2.582 -20.298 1.00 88.44 241 ALA A O 1
ATOM 1790 N N . VAL A 1 242 ? 20.892 4.786 -20.038 1.00 90.94 242 VAL A N 1
ATOM 1791 C CA . VAL A 1 242 ? 19.892 4.942 -21.101 1.00 90.94 242 VAL A CA 1
ATOM 1792 C C . VAL A 1 242 ? 20.523 5.636 -22.310 1.00 90.94 242 VAL A C 1
ATOM 1794 O O . VAL A 1 242 ? 21.336 6.548 -22.177 1.00 90.94 242 VAL A O 1
ATOM 1797 N N . SER A 1 243 ? 20.191 5.172 -23.513 1.00 88.81 243 SER A N 1
ATOM 1798 C CA . SER A 1 243 ? 20.713 5.713 -24.765 1.00 88.81 243 SER A CA 1
ATOM 1799 C C . SER A 1 243 ? 19.935 6.947 -25.222 1.00 88.81 243 SER A C 1
ATOM 1801 O O . SER A 1 243 ? 18.763 6.822 -25.567 1.00 88.81 243 SER A O 1
ATOM 1803 N N . GLY A 1 244 ? 20.598 8.100 -25.334 1.00 84.88 244 GLY A N 1
ATOM 1804 C CA . GLY A 1 244 ? 19.979 9.377 -25.721 1.00 84.88 244 GLY A CA 1
ATOM 1805 C C . GLY A 1 244 ? 19.394 10.137 -24.521 1.00 84.88 244 GLY A C 1
ATOM 1806 O O . GLY A 1 244 ? 19.574 9.688 -23.389 1.00 84.88 244 GLY A O 1
ATOM 1807 N N . PRO A 1 245 ? 18.689 11.261 -24.750 1.00 82.44 245 PRO A N 1
ATOM 1808 C CA . PRO A 1 245 ? 18.088 12.061 -23.685 1.00 82.44 245 PRO A CA 1
ATOM 1809 C C . PRO A 1 245 ? 17.196 11.213 -22.770 1.00 82.44 245 PRO A C 1
ATOM 1811 O O . PRO A 1 245 ? 16.391 10.389 -23.234 1.00 82.44 245 PRO A O 1
ATOM 1814 N N . PHE A 1 246 ? 17.382 11.368 -21.463 1.00 81.38 246 PHE A N 1
ATOM 1815 C CA . PHE A 1 246 ? 16.619 10.669 -20.439 1.00 81.38 246 PHE A CA 1
ATOM 1816 C C . PHE A 1 246 ? 16.572 11.527 -19.179 1.00 81.38 246 PHE A C 1
ATOM 1818 O O . PHE A 1 246 ? 17.582 11.681 -18.493 1.00 81.38 246 PHE A O 1
ATOM 1825 N N . ASP A 1 247 ? 15.394 12.069 -18.890 1.00 73.62 247 ASP A N 1
ATOM 1826 C CA . ASP A 1 247 ? 15.166 12.833 -17.674 1.00 73.62 247 ASP A CA 1
ATOM 1827 C C . ASP A 1 247 ? 14.789 11.888 -16.537 1.00 73.62 247 ASP A C 1
ATOM 1829 O O . ASP A 1 247 ? 13.853 11.090 -16.644 1.00 73.62 247 ASP A O 1
ATOM 1833 N N . LEU A 1 248 ? 15.530 11.989 -15.434 1.00 66.19 248 LEU A N 1
ATOM 1834 C CA . LEU A 1 248 ? 15.167 11.331 -14.187 1.00 66.19 248 LEU A CA 1
ATOM 1835 C C . LEU A 1 248 ? 13.906 12.002 -13.651 1.00 66.19 248 LEU A C 1
ATOM 1837 O O . LEU A 1 248 ? 13.947 13.153 -13.210 1.00 66.19 248 LEU A O 1
ATOM 1841 N N . GLY A 1 249 ? 12.791 11.271 -13.666 1.00 56.97 249 GLY A N 1
ATOM 1842 C CA . GLY A 1 249 ? 11.503 11.759 -13.176 1.00 56.97 249 GLY A CA 1
ATOM 1843 C C . GLY A 1 249 ? 11.530 12.176 -11.703 1.00 56.97 249 GLY A C 1
ATOM 1844 O O . GLY A 1 249 ? 10.638 12.900 -11.266 1.00 56.97 249 GLY A O 1
ATOM 1845 N N . SER A 1 250 ? 12.557 11.769 -10.947 1.00 48.94 250 SER A N 1
ATOM 1846 C CA . SER A 1 250 ? 12.661 12.026 -9.512 1.00 48.94 250 SER A CA 1
ATOM 1847 C C . SER A 1 250 ? 13.681 13.094 -9.082 1.00 48.94 250 SER A C 1
ATOM 1849 O O . SER A 1 250 ? 13.949 13.204 -7.882 1.00 48.94 250 SER A O 1
ATOM 1851 N N . ARG A 1 251 ? 14.235 13.925 -9.985 1.00 39.38 251 ARG A N 1
ATOM 1852 C CA . ARG A 1 251 ? 15.153 15.015 -9.577 1.00 39.38 251 ARG A CA 1
ATOM 1853 C C . ARG A 1 251 ? 14.855 16.396 -10.160 1.00 39.38 251 ARG A C 1
AT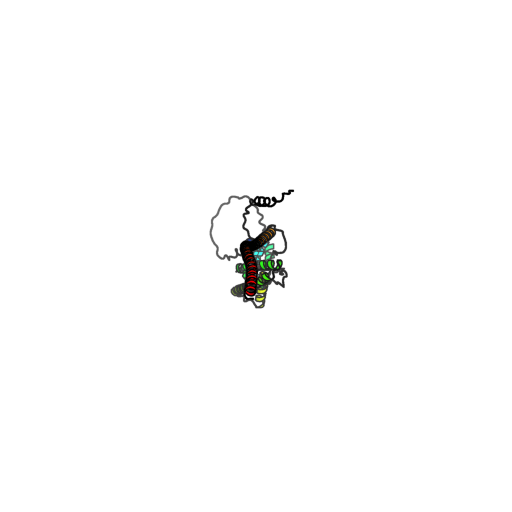OM 1855 O O . ARG A 1 251 ? 15.754 17.012 -10.704 1.00 39.38 251 ARG A O 1
ATOM 1862 N N . VAL A 1 252 ? 13.653 16.912 -9.914 1.00 32.97 252 VAL A N 1
ATOM 1863 C CA . VAL A 1 252 ? 13.391 18.295 -9.457 1.00 32.97 252 VAL A CA 1
ATOM 1864 C C . VAL A 1 252 ? 12.033 18.255 -8.738 1.00 32.97 252 VAL A C 1
ATOM 1866 O O . VAL A 1 252 ? 11.064 17.803 -9.348 1.00 32.97 252 VAL A O 1
ATOM 1869 N N . PRO A 1 253 ? 11.895 18.693 -7.473 1.00 37.94 253 PRO A N 1
ATOM 1870 C CA . PRO A 1 253 ? 10.587 19.068 -6.964 1.00 37.94 253 PRO A CA 1
ATOM 1871 C C . PRO A 1 253 ? 10.216 20.401 -7.619 1.00 37.94 253 PRO A C 1
ATOM 1873 O O . PRO A 1 253 ? 10.438 21.463 -7.049 1.00 37.94 253 PRO A O 1
ATOM 1876 N N . GLU A 1 254 ? 9.699 20.358 -8.846 1.00 32.78 254 GLU A N 1
ATOM 1877 C CA . GLU A 1 254 ? 8.792 21.417 -9.265 1.00 32.78 254 GLU A CA 1
ATOM 1878 C C . GLU A 1 254 ? 7.452 21.095 -8.617 1.00 32.78 254 GLU A C 1
ATOM 1880 O O . GLU A 1 254 ? 6.794 20.099 -8.935 1.00 32.78 254 GLU A O 1
ATOM 1885 N N . GLU A 1 255 ? 7.110 21.918 -7.629 1.00 41.91 255 GLU A N 1
ATOM 1886 C CA . GLU A 1 255 ? 5.774 22.066 -7.073 1.00 41.91 255 GLU A CA 1
ATOM 1887 C C . GLU A 1 255 ? 4.782 22.273 -8.222 1.00 41.91 255 GLU A C 1
ATOM 1889 O O . GLU A 1 255 ? 4.483 23.387 -8.638 1.00 41.91 255 GLU A O 1
ATOM 1894 N N . THR A 1 256 ? 4.257 21.178 -8.760 1.00 41.75 256 THR A N 1
ATOM 1895 C CA . THR A 1 256 ? 2.940 21.217 -9.371 1.00 41.75 256 THR A CA 1
ATOM 1896 C C . THR A 1 256 ? 1.964 20.951 -8.245 1.00 41.75 256 THR A C 1
ATOM 1898 O O . THR A 1 256 ? 1.909 19.850 -7.687 1.00 41.75 256 THR A O 1
ATOM 1901 N N . ASP A 1 257 ? 1.246 22.015 -7.901 1.00 55.81 257 ASP A N 1
ATOM 1902 C CA . ASP A 1 257 ? 0.093 22.068 -7.002 1.00 55.81 257 ASP A CA 1
ATOM 1903 C C . ASP A 1 257 ? -0.734 20.769 -7.075 1.00 55.81 257 ASP A C 1
ATOM 1905 O O . ASP A 1 257 ? -1.031 20.156 -6.061 1.00 55.81 257 ASP A O 1
ATOM 1909 N N . ASP A 1 258 ? -0.922 20.211 -8.274 1.00 56.31 258 ASP A N 1
ATOM 1910 C CA . ASP A 1 258 ? -1.600 18.940 -8.547 1.00 56.31 258 ASP A CA 1
ATOM 1911 C C . ASP A 1 258 ? -1.149 17.718 -7.715 1.00 56.31 258 ASP A C 1
ATOM 1913 O O . ASP A 1 258 ? -1.985 16.889 -7.343 1.00 56.31 258 ASP A O 1
ATOM 1917 N N . LEU A 1 259 ? 0.151 17.514 -7.457 1.00 57.12 259 LEU A N 1
ATOM 1918 C CA . LEU A 1 259 ? 0.624 16.333 -6.715 1.00 57.12 259 LEU A CA 1
ATOM 1919 C C . LEU A 1 259 ? 0.521 16.548 -5.202 1.00 57.12 259 LEU A C 1
ATOM 1921 O O . LEU A 1 259 ? 0.196 15.607 -4.473 1.00 57.12 259 LEU A O 1
ATOM 1925 N N . ALA A 1 260 ? 0.757 17.777 -4.742 1.00 64.50 260 ALA A N 1
ATOM 1926 C CA . ALA A 1 260 ? 0.518 18.180 -3.361 1.00 64.50 260 ALA A CA 1
ATOM 1927 C C . ALA A 1 260 ? -0.982 18.140 -3.037 1.00 64.50 260 ALA A C 1
ATOM 1929 O O . ALA A 1 260 ? -1.363 17.550 -2.032 1.00 64.50 260 ALA A O 1
ATOM 1930 N N . GLU A 1 261 ? -1.839 18.629 -3.932 1.00 61.03 261 GLU A N 1
ATOM 1931 C CA . GLU A 1 261 ? -3.297 18.560 -3.834 1.00 61.03 261 GLU A CA 1
ATOM 1932 C C . GLU A 1 261 ? -3.808 17.120 -3.887 1.00 61.03 261 GLU A C 1
ATOM 1934 O O . GLU A 1 261 ? -4.697 16.755 -3.124 1.00 61.03 261 GLU A O 1
ATOM 1939 N N . ARG A 1 262 ? -3.239 16.249 -4.733 1.00 68.00 262 ARG A N 1
ATOM 1940 C CA . ARG A 1 262 ? -3.615 14.822 -4.768 1.00 68.00 262 ARG A CA 1
ATOM 1941 C C . ARG A 1 262 ? -3.182 14.068 -3.517 1.00 68.00 262 ARG A C 1
ATOM 1943 O O . ARG A 1 262 ? -3.933 13.205 -3.058 1.00 68.00 262 ARG A O 1
ATOM 1950 N N . ARG A 1 263 ? -2.002 14.372 -2.970 1.00 70.50 263 ARG A N 1
ATOM 1951 C CA . ARG A 1 263 ? -1.549 13.834 -1.678 1.00 70.50 263 ARG A CA 1
ATOM 1952 C C . ARG A 1 263 ? -2.436 14.357 -0.553 1.00 70.50 263 ARG A C 1
ATOM 1954 O O . ARG A 1 263 ? -3.033 13.545 0.136 1.00 70.50 263 ARG A O 1
ATOM 1961 N N . ALA A 1 264 ? -2.677 15.664 -0.486 1.00 72.62 264 ALA A N 1
ATOM 1962 C CA . ALA A 1 264 ? -3.572 16.284 0.486 1.00 72.62 264 ALA A CA 1
ATOM 1963 C C . ALA A 1 264 ? -5.008 15.746 0.390 1.00 72.62 264 ALA A C 1
ATOM 1965 O O . ALA A 1 264 ? -5.630 15.482 1.413 1.00 72.62 264 ALA A O 1
ATOM 1966 N N . ALA A 1 265 ? -5.534 15.506 -0.814 1.00 74.69 265 ALA A N 1
ATOM 1967 C CA . ALA A 1 265 ? -6.856 14.919 -1.013 1.00 74.69 265 ALA A CA 1
ATOM 1968 C C . ALA A 1 265 ? -6.908 13.445 -0.585 1.00 74.69 265 ALA A C 1
ATOM 1970 O O . ALA A 1 265 ? -7.911 13.009 -0.019 1.00 74.69 265 ALA A O 1
ATOM 1971 N N . ARG A 1 266 ? -5.843 12.667 -0.825 1.00 77.62 266 ARG A N 1
ATOM 1972 C CA . ARG A 1 266 ? -5.742 11.276 -0.350 1.00 77.62 266 ARG A CA 1
ATOM 1973 C C . ARG A 1 266 ? -5.556 11.199 1.160 1.00 77.62 266 ARG A C 1
ATOM 1975 O O . ARG A 1 266 ? -6.218 10.380 1.791 1.00 77.62 266 ARG A O 1
ATOM 1982 N N . ASP A 1 267 ? -4.740 12.069 1.735 1.00 78.31 267 ASP A N 1
ATOM 1983 C CA . ASP A 1 267 ? -4.523 12.168 3.176 1.00 78.31 267 ASP A CA 1
ATOM 1984 C C . ASP A 1 267 ? -5.794 12.648 3.877 1.00 78.31 267 ASP A C 1
ATOM 1986 O O . ASP A 1 267 ? -6.193 12.070 4.883 1.00 78.31 267 ASP A O 1
ATOM 1990 N N . ALA A 1 268 ? -6.518 13.607 3.293 1.00 79.38 268 ALA A N 1
ATOM 1991 C CA . ALA A 1 268 ? -7.830 14.032 3.770 1.00 79.38 268 ALA A CA 1
ATOM 1992 C C . ALA A 1 268 ? -8.873 12.912 3.654 1.00 79.38 268 ALA A C 1
ATOM 1994 O O . ALA A 1 268 ? -9.659 12.709 4.578 1.00 79.38 268 ALA A O 1
ATOM 1995 N N . ALA A 1 269 ? -8.879 12.145 2.559 1.00 83.62 269 ALA A N 1
ATOM 1996 C CA . ALA A 1 269 ? -9.774 10.998 2.404 1.00 83.62 269 ALA A CA 1
ATOM 1997 C C . ALA A 1 269 ? -9.456 9.882 3.412 1.00 83.62 269 ALA A C 1
ATOM 1999 O O . ALA A 1 269 ? -10.372 9.279 3.974 1.00 83.62 269 ALA A O 1
ATOM 2000 N N . ARG A 1 270 ? -8.170 9.634 3.683 1.00 81.50 270 ARG A N 1
ATOM 2001 C CA . ARG A 1 270 ? -7.712 8.673 4.688 1.00 81.50 270 ARG A CA 1
ATOM 2002 C C . ARG A 1 270 ? -8.060 9.135 6.099 1.00 81.50 270 ARG A C 1
ATOM 2004 O O . ARG A 1 270 ? -8.674 8.369 6.834 1.00 81.50 270 ARG A O 1
ATOM 2011 N N . ALA A 1 271 ? -7.777 10.389 6.439 1.00 85.06 271 ALA A N 1
ATOM 2012 C CA . ALA A 1 271 ? -8.152 10.989 7.715 1.00 85.06 271 ALA A CA 1
ATOM 2013 C C . ALA A 1 271 ? -9.675 10.965 7.916 1.00 85.06 271 ALA A C 1
ATOM 2015 O O . ALA A 1 271 ? -10.152 10.630 8.996 1.00 85.06 271 ALA A O 1
ATOM 2016 N N . ALA A 1 272 ? -10.460 11.226 6.866 1.00 85.75 272 ALA A N 1
ATOM 2017 C CA . ALA A 1 272 ? -11.915 11.119 6.916 1.00 85.75 272 ALA A CA 1
ATOM 2018 C C . ALA A 1 272 ? -12.390 9.670 7.111 1.00 85.75 272 ALA A C 1
ATOM 2020 O O . ALA A 1 272 ? -13.349 9.435 7.845 1.00 85.75 272 ALA A O 1
ATOM 2021 N N . ALA A 1 273 ? -11.741 8.688 6.480 1.00 88.38 273 ALA A N 1
ATOM 2022 C CA . ALA A 1 273 ? -12.060 7.275 6.671 1.00 88.38 273 ALA A CA 1
ATOM 2023 C C . ALA A 1 273 ? -11.691 6.786 8.081 1.00 88.38 273 ALA A C 1
ATOM 2025 O O . ALA A 1 273 ? -12.463 6.053 8.699 1.00 88.38 273 ALA A O 1
ATOM 2026 N N . GLU A 1 274 ? -10.545 7.209 8.612 1.00 87.81 274 GLU A N 1
ATOM 2027 C CA . GLU A 1 274 ? -10.113 6.911 9.979 1.00 87.81 274 GLU A CA 1
ATOM 2028 C C . GLU A 1 274 ? -11.047 7.566 11.003 1.00 87.81 274 GLU A C 1
ATOM 2030 O O . GLU A 1 274 ? -11.528 6.876 11.903 1.00 87.81 274 GLU A O 1
ATOM 2035 N N . ALA A 1 275 ? -11.411 8.838 10.803 1.00 89.75 275 ALA A N 1
ATOM 2036 C CA . ALA A 1 275 ? -12.385 9.548 11.628 1.00 89.75 275 ALA A CA 1
ATOM 2037 C C . ALA A 1 275 ? -13.767 8.878 11.600 1.00 89.75 275 ALA A C 1
ATOM 2039 O O . ALA A 1 275 ? -14.385 8.725 12.650 1.00 89.75 275 ALA A O 1
ATOM 2040 N N . ARG A 1 276 ? -14.235 8.405 10.434 1.00 91.06 276 ARG A N 1
ATOM 2041 C CA . ARG A 1 276 ? -15.486 7.630 10.324 1.00 91.06 276 ARG A CA 1
ATOM 2042 C C . ARG A 1 276 ? -15.418 6.324 11.106 1.00 91.06 276 ARG A C 1
ATOM 2044 O O . ARG A 1 276 ? -16.329 6.038 11.868 1.00 91.06 276 ARG A O 1
ATOM 2051 N N . ARG A 1 277 ? -14.325 5.564 10.987 1.00 92.31 277 ARG A N 1
ATOM 2052 C CA . ARG A 1 277 ? -14.138 4.327 11.768 1.00 92.31 277 ARG A CA 1
ATOM 2053 C C . ARG A 1 277 ? -14.092 4.597 13.271 1.00 92.31 277 ARG A C 1
ATOM 2055 O O . ARG A 1 277 ? -14.622 3.806 14.046 1.00 92.31 277 ARG A O 1
ATOM 2062 N N . HIS A 1 278 ? -13.471 5.702 13.684 1.00 89.00 278 HIS A N 1
ATOM 2063 C CA . HIS A 1 278 ? -13.439 6.113 15.088 1.00 89.00 278 HIS A CA 1
ATOM 2064 C C . HIS A 1 278 ? -14.830 6.525 15.577 1.00 89.00 278 HIS A C 1
ATOM 2066 O O . HIS A 1 278 ? -15.219 6.108 16.663 1.00 89.00 278 HIS A O 1
ATOM 2072 N N . ALA A 1 279 ? -15.598 7.265 14.770 1.00 91.44 279 ALA A N 1
ATOM 2073 C CA . ALA A 1 279 ? -16.982 7.618 15.073 1.00 91.44 279 ALA A CA 1
ATOM 2074 C C . ALA A 1 279 ? -17.868 6.368 15.195 1.00 91.44 279 ALA A C 1
ATOM 2076 O O . ALA A 1 279 ? -18.503 6.190 16.225 1.00 91.44 279 ALA A O 1
ATOM 2077 N N . GLU A 1 280 ? -17.816 5.443 14.232 1.00 92.25 280 GLU A N 1
ATOM 2078 C CA . GLU A 1 280 ? -18.554 4.171 14.290 1.00 92.25 280 GLU A CA 1
ATOM 2079 C C . GLU A 1 280 ? -18.167 3.335 15.521 1.00 92.25 280 GLU A C 1
ATOM 2081 O O . GLU A 1 280 ? -19.014 2.710 16.158 1.00 92.25 280 GLU A O 1
ATOM 2086 N N . SER A 1 281 ? -16.880 3.308 15.885 1.00 92.56 281 SER A N 1
ATOM 2087 C CA . SER A 1 281 ? -16.429 2.618 17.097 1.00 92.56 281 SER A CA 1
ATOM 2088 C C . SER A 1 281 ? -16.933 3.300 18.370 1.00 92.56 281 SER A C 1
ATOM 2090 O O . SER A 1 281 ? -17.288 2.605 19.321 1.00 92.56 281 SER A O 1
ATOM 2092 N N . ALA A 1 282 ? -16.948 4.633 18.406 1.00 93.31 282 ALA A N 1
ATOM 2093 C CA . ALA A 1 282 ? -17.449 5.403 19.538 1.00 93.31 282 ALA A CA 1
ATOM 2094 C C . ALA A 1 282 ? -18.972 5.264 19.685 1.00 93.31 282 ALA A C 1
ATOM 2096 O O . ALA A 1 282 ? -19.454 5.100 20.801 1.00 93.31 282 ALA A O 1
ATOM 2097 N N . GLU A 1 283 ? -19.717 5.247 18.578 1.00 93.88 283 GLU A N 1
ATOM 2098 C CA . GLU A 1 283 ? -21.165 5.001 18.546 1.00 93.88 283 GLU A CA 1
ATOM 2099 C C . GLU A 1 283 ? -21.507 3.602 19.066 1.00 93.88 283 GLU A C 1
ATOM 2101 O O . GLU A 1 283 ? -22.374 3.465 19.924 1.00 93.88 283 GLU A O 1
ATOM 2106 N N . ARG A 1 284 ? -20.771 2.566 18.639 1.00 96.25 284 ARG A N 1
ATOM 2107 C CA . ARG A 1 284 ? -20.954 1.201 19.166 1.00 96.25 284 ARG A CA 1
ATOM 2108 C C . ARG A 1 284 ? -20.654 1.099 20.658 1.00 96.25 284 ARG A C 1
ATOM 2110 O O . ARG A 1 284 ? -21.287 0.315 21.358 1.00 96.25 284 ARG A O 1
ATOM 2117 N N . GLU A 1 285 ? -19.661 1.835 21.152 1.00 94.94 285 GLU A N 1
ATOM 2118 C CA . GLU A 1 285 ? -19.363 1.841 22.585 1.00 94.94 285 GLU A CA 1
ATOM 2119 C C . GLU A 1 285 ? -20.423 2.617 23.375 1.00 94.94 285 GLU A C 1
ATOM 2121 O O . GLU A 1 285 ? -20.826 2.166 24.445 1.00 94.94 285 GLU A O 1
ATOM 2126 N N . LEU A 1 286 ? -20.938 3.723 22.826 1.00 96.75 286 LEU A N 1
ATOM 2127 C CA . LEU A 1 286 ? -22.069 4.450 23.398 1.00 96.75 286 LEU A CA 1
ATOM 2128 C C . LEU A 1 286 ? -23.308 3.553 23.498 1.00 96.75 286 LEU A C 1
ATOM 2130 O O . LEU A 1 286 ? -23.873 3.451 24.581 1.00 96.75 286 LEU A O 1
ATOM 2134 N N . GLU A 1 287 ? -23.668 2.843 22.426 1.00 96.50 287 GLU A N 1
ATOM 2135 C CA . GLU A 1 287 ? -24.805 1.911 22.405 1.00 96.50 287 GLU A CA 1
ATOM 2136 C C . GLU A 1 287 ? -24.673 0.847 23.508 1.00 96.50 287 GLU A C 1
ATOM 2138 O O . GLU A 1 287 ? -25.584 0.657 24.315 1.00 96.50 287 GLU A O 1
ATOM 2143 N N . ARG A 1 288 ? -23.492 0.230 23.656 1.00 97.38 288 ARG A N 1
ATOM 2144 C CA . ARG A 1 288 ? -23.227 -0.732 24.745 1.00 97.38 288 ARG A CA 1
ATOM 2145 C C . ARG A 1 288 ? -23.366 -0.113 26.135 1.00 97.38 288 ARG A C 1
ATOM 2147 O O . ARG A 1 288 ? -23.814 -0.782 27.071 1.00 97.38 288 ARG A O 1
ATOM 2154 N N . VAL A 1 289 ? -22.917 1.129 26.317 1.00 97.12 289 VAL A N 1
ATOM 2155 C CA . VAL A 1 289 ? -23.036 1.842 27.597 1.00 97.12 289 VAL A CA 1
ATOM 2156 C C . VAL A 1 289 ? -24.499 2.179 27.887 1.00 97.12 289 VAL A C 1
ATOM 2158 O O . VAL A 1 289 ? -24.942 1.999 29.023 1.00 97.12 289 VAL A O 1
ATOM 2161 N N . GLU A 1 290 ? -25.264 2.600 26.882 1.00 97.44 290 GLU A N 1
ATOM 2162 C CA . GLU A 1 290 ? -26.694 2.892 26.994 1.00 97.44 290 GLU A CA 1
ATOM 2163 C C . GLU A 1 290 ? -27.510 1.641 27.335 1.00 97.44 290 GLU A C 1
ATOM 2165 O O . GLU A 1 290 ? -28.328 1.683 28.258 1.00 97.44 290 GLU A O 1
ATOM 2170 N N . GLU A 1 291 ? -27.233 0.503 26.696 1.00 97.75 291 GLU A N 1
ATOM 2171 C CA . GLU A 1 291 ? -27.847 -0.787 27.034 1.00 97.75 291 GLU A CA 1
ATOM 2172 C C . GLU A 1 291 ? -27.560 -1.191 28.487 1.00 97.75 291 GLU A C 1
ATOM 2174 O O . GLU A 1 291 ? -28.467 -1.562 29.242 1.00 97.75 291 GLU A O 1
ATOM 2179 N N . ARG A 1 292 ? -26.299 -1.070 28.928 1.00 97.94 292 ARG A N 1
ATOM 2180 C CA . ARG A 1 292 ? -25.907 -1.352 30.321 1.00 97.94 292 ARG A CA 1
ATOM 2181 C C . ARG A 1 292 ? -26.598 -0.416 31.306 1.00 97.94 292 ARG A C 1
ATOM 2183 O O . ARG A 1 292 ? -27.009 -0.865 32.380 1.00 97.94 292 ARG A O 1
ATOM 2190 N N . LEU A 1 293 ? -26.743 0.862 30.957 1.00 98.19 293 LEU A N 1
ATOM 2191 C CA . LEU A 1 293 ? -27.448 1.852 31.767 1.00 98.19 293 LEU A CA 1
ATOM 2192 C C . LEU A 1 293 ? -28.945 1.534 31.859 1.00 98.19 293 LEU A C 1
ATOM 2194 O O . LEU A 1 293 ? -29.507 1.586 32.953 1.00 98.19 293 LEU A O 1
ATOM 2198 N N . ALA A 1 294 ? -29.586 1.162 30.750 1.00 97.88 294 ALA A N 1
ATOM 2199 C CA . ALA A 1 294 ? -30.986 0.748 30.730 1.00 97.88 294 ALA A CA 1
ATOM 2200 C C . ALA A 1 294 ? -31.215 -0.491 31.612 1.00 97.88 294 ALA A C 1
ATOM 2202 O O . ALA A 1 294 ? -32.094 -0.479 32.476 1.00 97.88 294 ALA A O 1
ATOM 2203 N N . ALA A 1 295 ? -30.363 -1.513 31.486 1.00 97.44 295 ALA A N 1
ATOM 2204 C CA . ALA A 1 295 ? -30.422 -2.712 32.321 1.00 97.44 295 ALA A CA 1
ATOM 2205 C C . ALA A 1 295 ? -30.149 -2.414 33.809 1.00 97.44 295 ALA A C 1
ATOM 2207 O O . ALA A 1 295 ? -30.747 -3.022 34.698 1.00 97.44 295 ALA A O 1
ATOM 2208 N N . ALA A 1 296 ? -29.245 -1.479 34.120 1.00 97.50 296 ALA A N 1
ATOM 2209 C CA . ALA A 1 296 ? -29.004 -1.035 35.493 1.00 97.50 296 ALA A CA 1
ATOM 2210 C C . ALA A 1 296 ? -30.218 -0.301 36.085 1.00 97.50 296 ALA A C 1
ATOM 2212 O O . ALA A 1 296 ? -30.594 -0.582 37.220 1.00 97.50 296 ALA A O 1
ATOM 2213 N N . ARG A 1 297 ? -30.872 0.574 35.310 1.00 97.94 297 ARG A N 1
ATOM 2214 C CA . ARG A 1 297 ? -32.096 1.279 35.727 1.00 97.94 297 ARG A CA 1
ATOM 2215 C C . ARG A 1 297 ? -33.254 0.320 35.987 1.00 97.94 297 ARG A C 1
ATOM 2217 O O . ARG A 1 297 ? -33.902 0.434 37.019 1.00 97.94 297 ARG A O 1
ATOM 2224 N N . GLN A 1 298 ? -33.477 -0.654 35.105 1.00 98.25 298 GLN A N 1
ATOM 2225 C CA . GLN A 1 298 ? -34.512 -1.674 35.310 1.00 98.25 298 GLN A CA 1
ATOM 2226 C C . GLN A 1 298 ? -34.267 -2.490 36.585 1.00 98.25 298 GLN A C 1
ATOM 2228 O O . GLN A 1 298 ? -35.194 -2.725 37.356 1.00 98.25 298 GLN A O 1
ATOM 2233 N N . ARG A 1 299 ? -33.009 -2.872 36.851 1.00 98.25 299 ARG A N 1
ATOM 2234 C CA . ARG A 1 299 ? -32.644 -3.549 38.105 1.00 98.25 299 ARG A CA 1
ATOM 2235 C C . ARG A 1 299 ? -32.872 -2.672 39.333 1.00 98.25 299 ARG A C 1
ATOM 2237 O O . ARG A 1 299 ? -33.316 -3.197 40.345 1.00 98.25 299 ARG A O 1
ATOM 2244 N N . ALA A 1 300 ? -32.584 -1.372 39.256 1.00 98.19 300 ALA A N 1
ATOM 2245 C CA . ALA A 1 300 ? -32.839 -0.447 40.358 1.00 98.19 300 ALA A CA 1
ATOM 2246 C C . ALA A 1 300 ? -34.336 -0.381 40.699 1.00 98.19 300 ALA A C 1
ATOM 2248 O O . ALA A 1 300 ? -34.691 -0.604 41.850 1.00 98.19 300 ALA A O 1
ATOM 2249 N N . VAL A 1 301 ? -35.204 -0.209 39.694 1.00 98.56 301 VAL A N 1
ATOM 2250 C CA . VAL A 1 301 ? -36.668 -0.204 39.887 1.00 98.56 301 VAL A CA 1
ATOM 2251 C C . VAL A 1 301 ? -37.156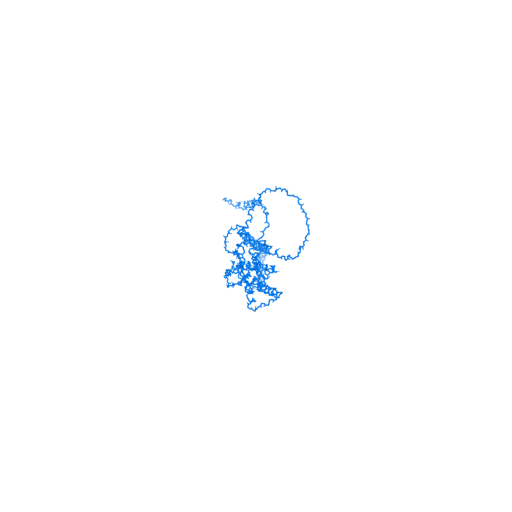 -1.522 40.497 1.00 98.56 301 VAL A C 1
ATOM 2253 O O . VAL A 1 301 ? -37.885 -1.511 41.483 1.00 98.56 301 VAL A O 1
ATOM 2256 N N . ALA A 1 302 ? -36.699 -2.669 39.983 1.00 98.00 302 ALA A N 1
ATOM 2257 C CA . ALA A 1 302 ? -37.083 -3.974 40.530 1.00 98.00 302 ALA A CA 1
ATOM 2258 C C . ALA A 1 302 ? -36.636 -4.164 41.996 1.00 98.00 302 ALA A C 1
ATOM 2260 O O . ALA A 1 302 ? -37.338 -4.789 42.793 1.00 98.00 302 ALA A O 1
ATOM 2261 N N . LEU A 1 303 ? -35.467 -3.629 42.368 1.00 97.94 303 LEU A N 1
ATOM 2262 C CA . LEU A 1 303 ? -34.984 -3.655 43.749 1.00 97.94 303 LEU A CA 1
ATOM 2263 C C . LEU A 1 303 ? -35.786 -2.717 44.659 1.00 97.94 303 LEU A C 1
ATOM 2265 O O . LEU A 1 303 ? -36.064 -3.094 45.794 1.00 97.94 303 LEU A O 1
ATOM 2269 N N . GLU A 1 304 ? -36.186 -1.540 44.175 1.00 98.25 304 GLU A N 1
ATOM 2270 C CA . GLU A 1 304 ? -37.057 -0.609 44.905 1.00 98.25 304 GLU A CA 1
ATOM 2271 C C . GLU A 1 304 ? -38.439 -1.222 45.170 1.00 98.25 304 GLU A C 1
ATOM 2273 O O . GLU A 1 304 ? -38.927 -1.184 46.300 1.00 98.25 304 GLU A O 1
ATOM 2278 N N . GLU A 1 305 ? -39.041 -1.871 44.170 1.00 98.44 305 GLU A N 1
ATOM 2279 C CA . GLU A 1 305 ? -40.306 -2.597 44.334 1.00 98.44 305 GLU A CA 1
ATOM 2280 C C . GLU A 1 305 ? -40.175 -3.739 45.348 1.00 98.44 305 GLU A C 1
ATOM 2282 O O . GLU A 1 305 ? -41.037 -3.912 46.216 1.00 98.44 305 GLU A O 1
ATOM 2287 N N . ARG A 1 306 ? -39.073 -4.501 45.288 1.00 98.25 306 ARG A N 1
ATOM 2288 C CA . ARG A 1 306 ? -38.816 -5.581 46.248 1.00 98.25 306 ARG A CA 1
ATOM 2289 C C . ARG A 1 306 ? -38.605 -5.050 47.663 1.00 98.25 306 ARG A C 1
ATOM 2291 O O . ARG A 1 306 ? -39.068 -5.684 48.609 1.00 98.25 306 ARG A O 1
ATOM 2298 N N . LEU A 1 307 ? -37.926 -3.914 47.813 1.00 98.50 307 LEU A N 1
ATOM 2299 C CA . LEU A 1 307 ? -37.739 -3.258 49.103 1.00 98.50 307 LEU A CA 1
ATOM 2300 C C . LEU A 1 307 ? -39.084 -2.820 49.689 1.00 98.50 307 LEU A C 1
ATOM 2302 O O . LEU A 1 307 ? -39.367 -3.140 50.840 1.00 98.50 307 LEU A O 1
ATOM 2306 N N . ALA A 1 308 ? -39.935 -2.177 48.886 1.00 98.44 308 ALA A N 1
ATOM 2307 C CA . ALA A 1 308 ? -41.263 -1.752 49.318 1.00 98.44 308 ALA A CA 1
ATOM 2308 C C . ALA A 1 308 ? -42.134 -2.938 49.769 1.00 98.44 308 ALA A C 1
ATOM 2310 O O . ALA A 1 308 ? -42.866 -2.831 50.752 1.00 98.44 308 ALA A O 1
ATOM 2311 N N . GLU A 1 309 ? -42.047 -4.084 49.087 1.00 98.44 309 GLU A N 1
ATOM 2312 C CA . GLU A 1 309 ? -42.755 -5.295 49.511 1.00 98.44 309 GLU A CA 1
ATOM 2313 C C . GLU A 1 309 ? -42.231 -5.835 50.846 1.00 98.44 309 GLU A C 1
ATOM 2315 O O . GLU A 1 309 ? -43.013 -6.093 51.761 1.00 98.44 309 GLU A O 1
ATOM 2320 N N . LEU A 1 310 ? -40.908 -5.929 51.002 1.00 98.19 310 LEU A N 1
ATOM 2321 C CA . LEU A 1 310 ? -40.290 -6.369 52.255 1.00 98.19 310 LEU A CA 1
ATOM 2322 C C . LEU A 1 310 ? -40.627 -5.437 53.429 1.00 98.19 310 LEU A C 1
ATOM 2324 O O . LEU A 1 310 ? -40.790 -5.897 54.558 1.00 98.19 310 LEU A O 1
ATOM 2328 N N . GLU A 1 311 ? -40.764 -4.132 53.191 1.00 98.50 311 GLU A N 1
ATOM 2329 C CA . GLU A 1 311 ? -41.190 -3.176 54.216 1.00 98.50 311 GLU A CA 1
ATOM 2330 C C . GLU A 1 311 ? -42.641 -3.401 54.660 1.00 98.50 311 GLU A C 1
ATOM 2332 O O . GLU A 1 311 ? -42.924 -3.328 55.861 1.00 98.50 311 GLU A O 1
ATOM 2337 N N . ARG A 1 312 ? -43.548 -3.740 53.732 1.00 98.62 312 ARG A N 1
ATOM 2338 C CA . ARG A 1 312 ? -44.934 -4.117 54.062 1.00 98.62 312 ARG A CA 1
ATOM 2339 C C . ARG A 1 312 ? -44.988 -5.419 54.851 1.00 98.62 312 ARG A C 1
ATOM 2341 O O . ARG A 1 312 ? -45.679 -5.478 55.868 1.00 98.62 312 ARG A O 1
ATOM 2348 N N . GLU A 1 313 ? -44.245 -6.438 54.419 1.00 98.31 313 GLU A N 1
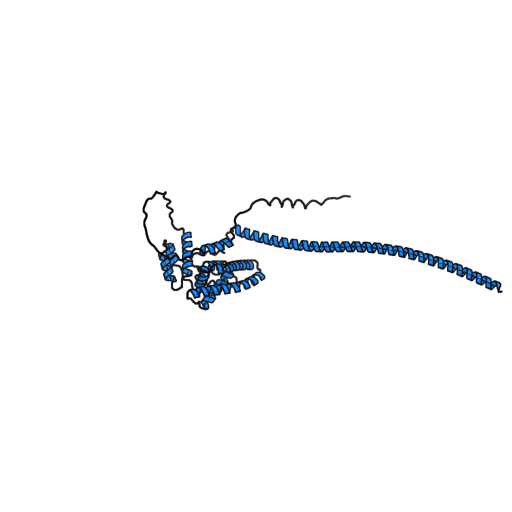ATOM 2349 C CA . GLU A 1 313 ? -44.134 -7.711 55.141 1.00 98.31 313 GLU A CA 1
ATOM 2350 C C . GLU A 1 313 ? -43.605 -7.485 56.564 1.00 98.31 313 GLU A C 1
ATOM 2352 O O . GLU A 1 313 ? -44.187 -7.982 57.530 1.00 98.31 313 GLU A O 1
ATOM 2357 N N . ARG A 1 314 ? -42.557 -6.663 56.718 1.00 98.62 314 ARG A N 1
ATOM 2358 C CA . ARG A 1 314 ? -42.000 -6.303 58.028 1.00 98.62 314 ARG A CA 1
ATOM 2359 C C . ARG A 1 314 ? -43.019 -5.578 58.907 1.00 98.62 314 ARG A C 1
ATOM 2361 O O . ARG A 1 314 ? -43.102 -5.877 60.094 1.00 98.62 314 ARG A O 1
ATOM 2368 N N . ALA A 1 315 ? -43.783 -4.637 58.352 1.00 98.44 315 ALA A N 1
ATOM 2369 C CA . ALA A 1 315 ? -44.814 -3.915 59.097 1.00 98.44 315 ALA A CA 1
ATOM 2370 C C . ALA A 1 315 ? -45.932 -4.853 59.583 1.00 98.44 315 ALA A C 1
ATOM 2372 O O . ALA A 1 315 ? -46.342 -4.774 60.741 1.00 98.44 315 ALA A O 1
ATOM 2373 N N . LYS A 1 316 ? -46.374 -5.784 58.727 1.00 98.44 316 LYS A N 1
ATOM 2374 C CA . LYS A 1 316 ? -47.368 -6.802 59.087 1.00 98.44 316 LYS A CA 1
ATOM 2375 C C . LYS A 1 316 ? -46.860 -7.710 60.207 1.00 98.44 316 LYS A C 1
ATOM 2377 O O . LYS A 1 316 ? -47.523 -7.829 61.230 1.00 98.44 316 LYS A O 1
ATOM 2382 N N . LEU A 1 317 ? -45.663 -8.278 60.047 1.00 98.25 317 LEU A N 1
ATOM 2383 C CA . LEU A 1 317 ? -45.048 -9.130 61.069 1.00 98.25 317 LEU A CA 1
ATOM 2384 C C . LEU A 1 317 ? -44.838 -8.384 62.393 1.00 98.25 317 LEU A C 1
ATOM 2386 O O . LEU A 1 317 ? -44.989 -8.980 63.454 1.00 98.25 317 LEU A O 1
ATOM 2390 N N . GLY A 1 318 ? -44.529 -7.084 62.347 1.00 98.38 318 GLY A N 1
ATOM 2391 C CA . GLY A 1 318 ? -44.468 -6.234 63.537 1.00 98.38 318 GLY A CA 1
ATOM 2392 C C . GLY A 1 318 ? -45.817 -6.128 64.256 1.00 98.38 318 GLY A C 1
ATOM 2393 O O . GLY A 1 318 ? -45.880 -6.320 65.467 1.00 98.38 318 GLY A O 1
ATOM 2394 N N . SER A 1 319 ? -46.906 -5.898 63.517 1.00 98.38 319 SER A N 1
ATOM 2395 C CA . SER A 1 319 ? -48.262 -5.848 64.084 1.00 98.38 319 SER A CA 1
ATOM 2396 C C . SER A 1 319 ? -48.721 -7.199 64.647 1.00 98.38 319 SER A C 1
ATOM 2398 O O . SER A 1 319 ? -49.347 -7.242 65.712 1.00 98.38 319 SER A O 1
ATOM 2400 N N . ASP A 1 320 ? -48.383 -8.298 63.969 1.00 98.12 320 ASP A N 1
ATOM 2401 C CA . ASP A 1 320 ? -48.659 -9.657 64.439 1.00 98.12 320 ASP A CA 1
ATOM 2402 C C . ASP A 1 320 ? -47.885 -9.940 65.740 1.00 98.12 320 ASP A C 1
ATOM 2404 O O . ASP A 1 320 ? -48.464 -10.420 66.715 1.00 98.12 320 ASP A O 1
ATOM 2408 N N . ALA A 1 321 ? -46.601 -9.564 65.796 1.00 98.31 321 ALA A N 1
ATOM 2409 C CA . ALA A 1 321 ? -45.768 -9.711 66.988 1.00 98.31 321 ALA A CA 1
ATOM 2410 C C . ALA A 1 321 ? -46.309 -8.911 68.183 1.00 98.31 321 ALA A C 1
ATOM 2412 O O . ALA A 1 321 ? -46.368 -9.441 69.290 1.00 98.31 321 ALA A O 1
ATOM 2413 N N . GLU A 1 322 ? -46.760 -7.670 67.975 1.00 98.56 322 GLU A N 1
ATOM 2414 C CA . GLU A 1 322 ? -47.414 -6.885 69.030 1.00 98.56 322 GLU A CA 1
ATOM 2415 C C . GLU A 1 322 ? -48.708 -7.537 69.529 1.00 98.56 322 GLU A C 1
ATOM 2417 O O . GLU A 1 322 ? -48.998 -7.509 70.723 1.00 98.56 322 GLU A O 1
ATOM 2422 N N . THR A 1 323 ? -49.501 -8.121 68.630 1.00 98.50 323 THR A N 1
ATOM 2423 C CA . THR A 1 323 ? -50.753 -8.798 68.996 1.00 98.50 323 THR A CA 1
ATOM 2424 C C . THR A 1 323 ? -50.481 -10.026 69.856 1.00 98.50 323 THR A C 1
ATOM 2426 O O . THR A 1 323 ? -51.082 -10.171 70.919 1.00 98.50 323 THR A O 1
ATOM 2429 N N . VAL A 1 324 ? -49.521 -10.858 69.447 1.00 98.38 324 VAL A N 1
ATOM 2430 C CA . VAL A 1 324 ? -49.093 -12.031 70.220 1.00 98.38 324 VAL A CA 1
ATOM 2431 C C . VAL A 1 324 ? -48.504 -11.615 71.568 1.00 98.38 324 VAL A C 1
ATOM 2433 O O . VAL A 1 324 ? -48.777 -12.255 72.578 1.00 98.38 324 VAL A O 1
ATOM 2436 N N . GLN A 1 325 ? -47.731 -10.529 71.617 1.00 98.38 325 GLN A N 1
ATOM 2437 C CA . GLN A 1 325 ? -47.167 -10.028 72.869 1.00 98.38 325 GLN A CA 1
ATOM 2438 C C . GLN A 1 325 ? -48.261 -9.613 73.864 1.00 98.38 325 GLN A C 1
ATOM 2440 O O . GLN A 1 325 ? -48.180 -9.984 75.035 1.00 98.38 325 GLN A O 1
ATOM 2445 N N . ARG A 1 326 ? -49.313 -8.923 73.399 1.00 98.50 326 ARG A N 1
ATOM 2446 C CA . ARG A 1 326 ? -50.482 -8.592 74.236 1.00 98.50 326 ARG A CA 1
ATOM 2447 C C . ARG A 1 326 ? -51.196 -9.849 74.733 1.00 98.50 326 ARG A C 1
ATOM 2449 O O . ARG A 1 326 ? -51.521 -9.932 75.908 1.00 98.50 326 ARG A O 1
ATOM 2456 N N . GLU A 1 327 ? -51.385 -10.853 73.875 1.00 98.38 327 GLU A N 1
ATOM 2457 C CA . GLU A 1 327 ? -51.995 -12.129 74.279 1.00 98.38 327 GLU A CA 1
ATOM 2458 C C . GLU A 1 327 ? -51.159 -12.852 75.349 1.00 98.38 327 GLU A C 1
ATOM 2460 O O . GLU A 1 327 ? -51.703 -13.376 76.320 1.00 98.38 327 GLU A O 1
ATOM 2465 N N . VAL A 1 328 ? -49.830 -12.854 75.213 1.00 98.44 328 VAL A N 1
ATOM 2466 C CA . VAL A 1 328 ? -48.918 -13.418 76.221 1.00 98.44 328 VAL A CA 1
ATOM 2467 C C . VAL A 1 328 ? -49.037 -12.679 77.556 1.00 98.44 328 VAL A C 1
ATOM 2469 O O . VAL A 1 328 ? -49.053 -13.327 78.607 1.00 98.44 328 VAL A O 1
ATOM 2472 N N . GLU A 1 329 ? -49.125 -11.348 77.532 1.00 98.44 329 GLU A N 1
ATOM 2473 C CA . GLU A 1 329 ? -49.334 -10.516 78.724 1.00 98.44 329 GLU A CA 1
ATOM 2474 C C . GLU A 1 329 ? -50.681 -10.837 79.389 1.00 98.44 329 GLU A C 1
ATOM 2476 O O . GLU A 1 329 ? -50.702 -11.222 80.562 1.00 98.44 329 GLU A O 1
ATOM 2481 N N . ASP A 1 330 ? -51.775 -10.832 78.623 1.00 98.31 330 ASP A N 1
ATOM 2482 C CA . ASP A 1 330 ? -53.122 -11.160 79.102 1.00 98.31 330 ASP A CA 1
ATOM 2483 C C . ASP A 1 330 ? -53.190 -12.570 79.712 1.00 98.31 330 ASP A C 1
ATOM 2485 O O . ASP A 1 330 ? -53.730 -12.771 80.804 1.00 98.31 330 ASP A O 1
ATOM 2489 N N . LEU A 1 331 ? -52.615 -13.573 79.039 1.00 98.25 331 LEU A N 1
ATOM 2490 C CA . LEU A 1 331 ? -52.570 -14.949 79.538 1.00 98.25 331 LEU A CA 1
ATOM 2491 C C . LEU A 1 331 ? -51.696 -15.076 80.793 1.00 98.25 331 LEU A C 1
ATOM 2493 O O . LEU A 1 331 ? -52.012 -15.864 81.692 1.00 98.25 331 LEU A O 1
ATOM 2497 N N . SER A 1 332 ? -50.607 -14.311 80.895 1.00 98.19 332 SER A N 1
ATOM 2498 C CA . SER A 1 332 ? -49.767 -14.277 82.096 1.00 98.19 332 SER A CA 1
ATOM 2499 C C . SER A 1 332 ? -50.513 -13.681 83.293 1.00 98.19 332 SER A C 1
ATOM 2501 O O . SER A 1 332 ? -50.412 -14.217 84.409 1.00 98.19 332 SER A O 1
ATOM 2503 N N . ASP A 1 333 ? -51.304 -12.635 83.066 1.00 98.19 333 ASP A N 1
ATOM 2504 C CA . ASP A 1 333 ? -52.151 -12.012 84.082 1.00 98.19 333 ASP A CA 1
ATOM 2505 C C . ASP A 1 333 ? -53.270 -12.963 84.519 1.00 98.19 333 ASP A C 1
ATOM 2507 O O . ASP A 1 333 ? -53.400 -13.260 85.712 1.00 98.19 333 ASP A O 1
ATOM 2511 N N . GLN A 1 334 ? -53.990 -13.569 83.567 1.00 97.69 334 GLN A N 1
ATOM 2512 C CA . GLN A 1 334 ? -55.011 -14.590 83.840 1.00 97.69 334 GLN A CA 1
ATOM 2513 C C . GLN A 1 334 ? -54.448 -15.780 84.625 1.00 97.69 334 GLN A C 1
ATOM 2515 O O . GLN A 1 334 ? -55.074 -16.257 85.581 1.00 97.69 334 GLN A O 1
ATOM 2520 N N . ARG A 1 335 ? -53.248 -16.255 84.265 1.00 98.12 335 ARG A N 1
ATOM 2521 C CA . ARG A 1 335 ? -52.535 -17.310 84.998 1.00 98.12 335 ARG A CA 1
ATOM 2522 C C . ARG A 1 335 ? -52.262 -16.883 86.438 1.00 98.12 335 ARG A C 1
ATOM 2524 O O . ARG A 1 335 ? -52.464 -17.683 87.352 1.00 98.12 335 ARG A O 1
ATOM 2531 N N . THR A 1 336 ? -51.812 -15.649 86.655 1.00 98.00 336 THR A N 1
ATOM 2532 C CA . THR A 1 336 ? -51.516 -15.116 87.993 1.00 98.00 336 THR A CA 1
ATOM 2533 C C . THR A 1 336 ? -52.786 -15.032 88.840 1.00 98.00 336 THR A C 1
ATOM 2535 O O . THR A 1 336 ? -52.817 -15.577 89.947 1.00 98.00 336 THR A O 1
ATOM 2538 N N . THR A 1 337 ? -53.872 -14.471 88.298 1.00 97.75 337 THR A N 1
ATOM 2539 C CA . THR A 1 337 ? -55.177 -14.402 88.975 1.00 97.75 337 THR A CA 1
ATOM 2540 C C . THR A 1 337 ? -55.732 -15.790 89.304 1.00 97.75 337 THR A C 1
ATOM 2542 O O . THR A 1 337 ? -56.170 -16.025 90.434 1.00 97.75 337 THR A O 1
ATOM 2545 N N . SER A 1 338 ? -55.673 -16.731 88.356 1.00 96.88 338 SER A N 1
ATOM 2546 C CA . SER A 1 338 ? -56.146 -18.110 88.542 1.00 96.88 338 SER A CA 1
ATOM 2547 C C . SER A 1 338 ? -55.334 -18.849 89.605 1.00 96.88 338 SER A C 1
ATOM 2549 O O . SER A 1 338 ? -55.902 -19.521 90.467 1.00 96.88 338 SER A O 1
ATOM 2551 N N . ARG A 1 339 ? -54.004 -18.680 89.606 1.00 97.44 339 ARG A N 1
ATOM 2552 C CA . ARG A 1 339 ? -53.117 -19.259 90.625 1.00 97.44 339 ARG A CA 1
ATOM 2553 C C . ARG A 1 339 ? -53.434 -18.719 92.016 1.00 97.44 339 ARG A C 1
ATOM 2555 O O . ARG A 1 339 ? -53.485 -19.481 92.981 1.00 97.44 339 ARG A O 1
ATOM 2562 N N . ASP A 1 340 ? -53.672 -17.417 92.120 1.00 97.19 340 ASP A N 1
ATOM 2563 C CA . ASP A 1 340 ? -54.020 -16.765 93.377 1.00 97.19 340 ASP A CA 1
ATOM 2564 C C . ASP A 1 340 ? -55.396 -17.205 93.897 1.00 97.19 340 ASP A C 1
ATOM 2566 O O . ASP A 1 340 ? -55.547 -17.446 95.097 1.00 97.19 340 ASP A O 1
ATOM 2570 N N . ALA A 1 341 ? -56.383 -17.361 93.010 1.00 95.62 341 ALA A N 1
ATOM 2571 C CA . ALA A 1 341 ? -57.698 -17.900 93.348 1.00 95.62 341 ALA A CA 1
ATOM 2572 C C . ALA A 1 341 ? -57.614 -19.359 93.819 1.00 95.62 341 ALA A C 1
ATOM 2574 O O . ALA A 1 341 ? -58.148 -19.684 94.880 1.00 95.62 341 ALA A O 1
ATOM 2575 N N . ALA A 1 342 ? -56.877 -20.212 93.098 1.00 96.25 342 ALA A N 1
ATOM 2576 C CA . ALA A 1 342 ? -56.643 -21.602 93.484 1.00 96.25 342 ALA A CA 1
ATOM 2577 C C . ALA A 1 342 ? -55.942 -21.708 94.848 1.00 96.25 342 ALA A C 1
ATOM 2579 O O . ALA A 1 342 ? -56.345 -22.510 95.691 1.00 96.25 342 ALA A O 1
ATOM 2580 N N . ARG A 1 343 ? -54.940 -20.854 95.112 1.00 96.88 343 ARG A N 1
ATOM 2581 C CA . ARG A 1 343 ? -54.270 -20.772 96.420 1.00 96.88 343 ARG A CA 1
ATOM 2582 C C . ARG A 1 343 ? -55.254 -20.408 97.532 1.00 96.88 343 ARG A C 1
ATOM 2584 O O . ARG A 1 343 ? -55.274 -21.088 98.551 1.00 96.88 343 ARG A O 1
ATOM 2591 N N . ARG A 1 344 ? -56.088 -19.377 97.336 1.00 96.00 344 ARG A N 1
ATOM 2592 C CA . ARG A 1 344 ? -57.117 -18.982 98.317 1.00 96.00 344 ARG A CA 1
ATOM 2593 C C . ARG A 1 344 ? -58.123 -20.104 98.581 1.00 96.00 344 ARG A C 1
ATOM 2595 O O . ARG A 1 344 ? -58.422 -20.370 99.741 1.00 96.00 344 ARG A O 1
ATOM 2602 N N . ALA A 1 345 ? -58.608 -20.770 97.532 1.00 95.62 345 ALA A N 1
ATOM 2603 C CA . ALA A 1 345 ? -59.547 -21.884 97.650 1.00 95.62 345 ALA A CA 1
ATOM 2604 C C . ALA A 1 345 ? -58.938 -23.063 98.425 1.00 95.62 345 ALA A C 1
ATOM 2606 O O . ALA A 1 345 ? -59.581 -23.593 99.328 1.00 95.62 345 ALA A O 1
ATOM 2607 N N . ARG A 1 346 ? -57.676 -23.418 98.143 1.00 95.62 346 ARG A N 1
ATOM 2608 C CA . ARG A 1 346 ? -56.949 -24.458 98.883 1.00 95.62 346 ARG A CA 1
ATOM 2609 C C . ARG A 1 346 ? -56.798 -24.107 100.362 1.00 95.62 346 ARG A C 1
ATOM 2611 O O . ARG A 1 346 ? -57.166 -24.909 101.206 1.00 95.62 346 ARG A O 1
ATOM 2618 N N . THR A 1 347 ? -56.357 -22.888 100.682 1.00 96.06 347 THR A N 1
ATOM 2619 C CA . THR A 1 347 ? -56.257 -22.435 102.080 1.00 96.06 347 THR A CA 1
ATOM 2620 C C . THR A 1 347 ? -57.612 -22.446 102.797 1.00 96.06 347 THR A C 1
ATOM 2622 O O . THR A 1 347 ? -57.664 -22.742 103.986 1.00 96.06 347 THR A O 1
ATOM 2625 N N . ALA A 1 348 ? -58.712 -22.125 102.109 1.00 93.88 348 ALA A N 1
ATOM 2626 C CA . ALA A 1 348 ? -60.054 -22.202 102.687 1.00 93.88 348 ALA A CA 1
ATOM 2627 C C . ALA A 1 348 ? -60.497 -23.654 102.944 1.00 93.88 348 ALA A C 1
ATOM 2629 O O . ALA A 1 348 ? -61.044 -23.931 104.007 1.00 93.88 348 ALA A O 1
ATOM 2630 N N . ALA A 1 349 ? -60.223 -24.572 102.011 1.00 94.62 349 ALA A N 1
ATOM 2631 C CA . ALA A 1 349 ? -60.501 -25.998 102.178 1.00 94.62 349 ALA A CA 1
ATOM 2632 C C . ALA A 1 349 ? -59.701 -26.606 103.343 1.00 94.62 349 ALA A C 1
ATOM 2634 O O . ALA A 1 349 ? -60.282 -27.294 104.178 1.00 94.62 349 ALA A O 1
ATOM 2635 N N . ASP A 1 350 ? -58.407 -26.283 103.451 1.00 94.69 350 ASP A N 1
ATOM 2636 C CA . ASP A 1 350 ? -57.546 -26.751 104.544 1.00 94.69 350 ASP A CA 1
ATOM 2637 C C . ASP A 1 350 ? -58.074 -26.289 105.918 1.00 94.69 350 ASP A C 1
ATOM 2639 O O . ASP A 1 350 ? -58.069 -27.062 106.870 1.00 94.69 350 ASP A O 1
ATOM 2643 N N . ARG A 1 351 ? -58.594 -25.054 106.022 1.00 93.25 351 ARG A N 1
ATOM 2644 C CA . ARG A 1 351 ? -59.219 -24.531 107.257 1.00 93.25 351 ARG A CA 1
ATOM 2645 C C . ARG A 1 351 ? -60.563 -25.174 107.597 1.00 93.25 351 ARG A C 1
ATOM 2647 O O . ARG A 1 351 ? -60.946 -25.164 108.756 1.00 93.25 351 ARG A O 1
ATOM 2654 N N . ALA A 1 352 ? -61.313 -25.651 106.606 1.00 92.12 352 ALA A N 1
ATOM 2655 C CA . ALA A 1 352 ? -62.597 -26.316 106.837 1.00 92.12 352 ALA A CA 1
ATOM 2656 C C . ALA A 1 352 ? -62.427 -27.778 107.287 1.00 92.12 352 ALA A C 1
ATOM 2658 O O . ALA A 1 352 ? -63.367 -28.366 107.814 1.00 92.12 352 ALA A O 1
ATOM 2659 N N . ALA A 1 353 ? -61.250 -28.365 107.050 1.00 87.94 353 ALA A N 1
ATOM 2660 C CA . ALA A 1 353 ? -60.919 -29.735 107.427 1.00 87.94 353 ALA A CA 1
ATOM 2661 C C . ALA A 1 353 ? -60.358 -29.876 108.859 1.00 87.94 353 ALA A C 1
ATOM 2663 O O . ALA A 1 353 ? -60.227 -31.002 109.337 1.00 87.94 353 ALA A O 1
ATOM 2664 N N . THR A 1 354 ? -60.011 -28.765 109.519 1.00 77.06 354 THR A N 1
ATOM 2665 C CA . THR A 1 354 ? -59.526 -28.696 110.913 1.00 77.06 354 THR A CA 1
ATOM 2666 C C . THR A 1 354 ? -60.643 -28.373 111.886 1.00 77.06 354 THR A C 1
ATOM 2668 O O . THR A 1 354 ? -60.716 -29.042 112.937 1.00 77.06 354 THR A O 1
#

pLDDT: mean 78.17, std 23.61, range [26.77, 98.62]

Mean predicted aligned error: 18.68 Å

Solvent-accessible surface area (backbone atoms only — not comparable to full-atom values): 20508 Å² total; per-residue (Å²): 137,84,84,86,89,90,88,86,86,79,72,75,71,63,61,69,67,61,74,73,78,78,80,81,85,80,89,74,94,76,53,68,69,55,51,56,49,40,51,54,51,67,69,66,72,77,85,72,90,86,82,85,85,86,86,90,82,93,88,87,87,84,89,77,91,73,82,87,75,80,68,79,82,65,76,47,74,69,52,47,51,54,51,47,37,53,53,34,28,58,53,26,54,46,55,85,88,49,33,67,61,51,42,54,49,54,29,68,72,38,94,43,72,67,53,18,51,54,49,64,68,60,76,80,41,39,71,26,12,25,33,47,12,41,31,29,70,76,44,51,71,75,48,50,66,32,42,54,42,3,51,52,41,47,53,28,59,78,67,66,36,67,67,57,47,56,55,50,56,54,55,46,55,56,51,44,50,54,54,44,54,51,19,53,49,60,31,43,79,71,75,42,79,73,50,75,69,33,47,54,34,32,47,42,27,50,49,30,12,37,50,30,50,61,43,23,51,49,47,63,55,12,18,27,33,42,59,43,56,56,64,91,88,52,83,61,66,56,82,86,23,50,49,61,89,77,81,67,85,84,75,69,91,72,85,50,63,67,58,58,50,52,48,50,51,49,52,48,50,48,52,51,52,51,51,49,54,50,49,55,51,50,50,55,50,49,52,55,49,49,52,53,50,52,56,49,51,54,51,50,53,54,50,52,53,50,48,56,51,51,51,50,53,51,50,50,52,49,53,52,51,53,50,53,50,51,50,53,51,52,50,52,49,52,49,51,54,52,52,53,49,52,51,52,51,50,57,51,52,58,63,74,75,109

Secondary structure (DSSP, 8-state):
--------SSSHHHHTTTTTS-S--------THHHHHHHHHHHHS-------------------------------HHHHHHHHHHHHHHHTTS-TTTHHHHHHHHHHT-SSHHHHHHHHHPPPPPHHHHHHHHHHHH-GGGGHHHHHHHHHHHHHHHTT-HHHHHHHHHHHHHHHHHHHHHHHHHHHTTT----HHHHHHHHHHHHHHTT-HHHHHHHHTT-BSSPPP--TTSPP--TTTBSS----TTS-----HHHHHHHHHHHHHHHHHHHHHHHHHHHHHHHHHHHHHHHHHHHHHHHHHHHHHHHHHHHHHHHHHHHHHHHHHHHHHHHHHHHHHHHHHHHHHHHH--

Radius of gyration: 48.17 Å; Cα contacts (8 Å, |Δi|>4): 263; chains: 1; bounding box: 90×63×175 Å

Nearest PDB structures (foldseek):
  2mey-assembly1_A  TM=5.123E-01  e=9.258E+00  Blomia tropicalis